Protein 6Y38 (pdb70)

Solvent-accessible surface area: 10601 Å² total; per-residue (Å²): 165,60,76,134,3,127,0,183,60,68,30,102,73,1,0,0,16,0,30,0,0,14,80,20,42,12,38,17,0,4,0,4,38,8,70,162,51,5,0,1,40,86,29,61,113,9,96,22,15,11,1,0,18,44,0,70,66,78,57,0,117,64,73,95,3,108,62,0,4,122,10,0,45,99,10,22,151,26,187,147,123,98,60,0,36,0,30,0,10,101,71,155,82,67,60,114,1,107,1,124,46,70,30,102,78,0,0,0,7,0,27,0,0,13,68,24,57,12,32,6,0,6,0,1,32,7,68,170,51,3,0,1,42,85,30,60,113,10,91,17,11,12,0,0,16,57,2,50,63,81,57,0,124,66,49,93,11,172,59,0,10,116,7,0,44,98,8,32,166,33,203,150,79,92,50,0,21,0,42,1,5,82,64,152,133,29,74,16,58,91,15,90,120,27,117,38,159,136,34,72,12,67,91,16,107,81,38,105,40

Secondary structure (DSSP, 8-state):
-EEEEEEE--SSS--EEEE--TTSSS-S-EEEEE-TTSHHHHHSS--TT-EEEEETTEE-TT--HHHHHHHHHHHHT-SS-SEEEEEEE--/--EEEEEEE--SS---EEEE--TTSSS-S-EEEEE-TTSHHHHHSS--TT-EEEEETTEE-TT--HHHHHHHHHHHHH-SS-SEEEEEEE--/---B-PPPPEEE-/---B-PPPPEEE-

Sequence (209 aa):
TSTLVRVRKSAATLGIAIEGGANTRQPLPRIVTIQRGGSAHNCGQLKVGHVILEVNGQTLRGKEHKEAARIIAEAFKTKERDYIDFLVTEFPTSTLVRVRKSAATLGIAIEGGANTRQPLPRIVTIQRGGSAHNCGQLKVGHVILEVNGQTLRGKEHKEAARIIAEAFKTKERDYIDFLVTEFERLTLPPSEITLLERLTLPPSEITLL

InterPro domains:
  IPR001478 PDZ domain [PF00595] (143-216)
  IPR001478 PDZ domain [PF00595] (288-357)
  IPR001478 PDZ domain [PF00595] (831-898)
  IPR001478 PDZ domain [PS50106] (141-216)
  IPR001478 PDZ domain [PS50106] (280-350)
  IPR001478 PDZ domain [PS50106] (827-898)
  IPR001478 PDZ domain [SM00228] (151-223)
  IPR001478 PDZ domain [SM00228] (289-361)
  IPR001478 PDZ domain [SM00228] (835-915)
  IPR033028 Whirlin, harmonin_N-like domain 2 [cd07357] (420-500)
  IPR036034 PDZ superfamily [G3DSA:2.30.42.10] (134-228)
  IPR036034 PDZ superfamily [G3DSA:2.30.42.10] (260-385)
  IPR036034 PDZ superfamily [G3DSA:2.30.42.10] (822-916)
  IPR036034 PDZ superfamily [SSF50156] (136-240)
  IPR036034 PDZ superfamily [SSF50156] (269-377)
  IPR036034 PDZ superfamily [SSF50156] (819-900)
  IPR047056 Whirlin, harmonin_N-like domain 1 [cd07356] (38-113)
  IPR051844 Sensory Perception USH2 Complex Protein [PTHR23116] (31-916)

GO terms:
  GO:0005515 protein binding (F, IPI)
  GO:1990227 paranodal junction maintenance (P, IMP)
  GO:0021694 cerebellar Purkinje cell layer formation (P, IMP)
  GO:0001895 retina homeostasis (P, IDA)
  GO:1990075 periciliary membrane compartment (C, IDA)
  GO:0002141 stereocilia ankle link (C, IDA)
  GO:1990696 USH2 complex (C, IDA)
  GO:0050910 detection of mechanical stimulus involved in sensory perception of sound (P, IDA)
  GO:0001917 photoreceptor inner segment (C, EXP)
  GO:0032391 photoreceptor connecting cilium (C, IDA)
  GO:0032421 stereocilium bundle (C, IDA)
  GO:0032426 stereocilium tip (C, IDA)
  GO:0036064 ciliary basal body (C, IDA)
  GO:0001917 photoreceptor inner segment (C, IDA)
  GO:0005884 actin filament (C, IDA)
  GO:0005929 cilium (C, IDA)
  GO:0010628 positive regulation of gene expression (P, IDA)
  GO:0002142 stereocilia ankle link complex (C, IDA)
  GO:0045184 establishment of protein localization (P, IMP)
  GO:0060088 auditory receptor cell stereocilium organization (P, IMP)

Organism: Mus musculus (NCBI:txid10090)

Foldseek 3Di:
DKDKFKFFQPDPAQAFDWDEDCPDPRHFTFTQGGHPPGRPNVRVPDDGQKGFQAKQNHGRHRGGPVVSVVVNVVQCPDPPHGIIMTTIDHD/DDKDKFKQFQPDPAQAWDWDEDCPDPRHFTFTQGGDPPGRPNVSVPDDGQKGFQDKQNHGRHRGGPVVVVVVVVCSSPDPPHRIIITTIDHD/DDPDDDDDDDDDD/DDPDDDDDDDDDD

Nearest PDB structures (foldseek):
  6y9o-assembly1_A  TM=9.864E-01  e=5.719E-16  Mus musculus
  6kz1-assembly1_A  TM=9.945E-01  e=8.021E-15  Homo sapiens
  6y9p-assembly4_G  TM=9.956E-01  e=3.004E-14  Mus musculus
  1ufx-assembly1_A  TM=9.571E-01  e=9.761E-13  Homo sapiens
  5mv9-assembly1_B  TM=9.421E-01  e=8.062E-07  Homo sapiens

Structure (mmCIF, N/CA/C/O backbone):
data_6Y38
#
_entry.id   6Y38
#
_cell.length_a   54.140
_cell.length_b   112.920
_cell.length_c   34.630
_cell.angle_alpha   90.000
_cell.angle_beta   90.000
_cell.angle_gamma   90.000
#
_symmetry.space_group_name_H-M   'P 21 21 2'
#
loop_
_entity.id
_entity.type
_entity.pdbx_description
1 polymer Whirlin
2 polymer 'Chains: C,D'
3 water water
#
loop_
_atom_site.group_PDB
_atom_site.id
_atom_site.type_symbol
_atom_site.label_atom_id
_atom_site.label_alt_id
_atom_site.label_comp_id
_atom_site.label_asym_id
_atom_site.label_entity_id
_atom_site.label_seq_id
_atom_site.pdbx_PDB_ins_code
_atom_site.Cartn_x
_atom_site.Cartn_y
_atom_site.Cartn_z
_atom_site.occupancy
_atom_site.B_iso_or_equiv
_atom_site.auth_seq_id
_atom_site.auth_comp_id
_atom_site.auth_asym_id
_atom_site.auth_atom_id
_atom_site.pdbx_PDB_model_num
ATOM 1 N N . THR A 1 11 ? -32.64200 18.94600 -10.39900 1.000 40.41537 812 THR A N 1
ATOM 2 C CA . THR A 1 11 ? -31.19500 18.67300 -10.43000 1.000 40.52591 812 THR A CA 1
ATOM 3 C C . THR A 1 11 ? -30.42900 19.60800 -11.38400 1.000 38.71254 812 THR A C 1
ATOM 4 O O . THR A 1 11 ? -29.23500 19.85100 -11.18900 1.000 39.59159 812 THR A O 1
ATOM 8 N N . SER A 1 12 ? -31.11100 20.10600 -12.41800 1.000 35.96747 813 SER A N 1
ATOM 9 C CA . SER A 1 12 ? -30.57200 21.04100 -13.39900 1.000 33.40401 813 SER A CA 1
ATOM 10 C C . SER A 1 12 ? -31.33800 22.35500 -13.27200 1.000 29.91148 813 SER A C 1
ATOM 11 O O . SER A 1 12 ? -32.55700 22.34500 -13.12300 1.000 29.71935 813 SER A O 1
ATOM 14 N N . THR A 1 13 ? -30.62600 23.46800 -13.29600 1.000 26.81637 814 THR A N 1
ATOM 15 C CA . THR A 1 13 ? -31.22100 24.78000 -13.09800 1.000 25.71887 814 THR A CA 1
ATOM 16 C C . THR A 1 13 ? -30.83400 25.71300 -14.22600 1.000 22.75536 814 THR A C 1
ATOM 17 O O . THR A 1 13 ? -29.68300 25.69900 -14.65700 1.000 22.18424 814 THR A O 1
ATOM 21 N N . LEU A 1 14 ? -31.79400 26.50800 -14.71100 1.000 20.91040 815 LEU A N 1
ATOM 22 C CA . LEU A 1 14 ? -31.46600 27.52900 -15.69800 1.000 20.68669 815 LEU A CA 1
ATOM 23 C C . LEU A 1 14 ? -30.94700 28.72900 -14.90200 1.000 21.44994 815 LEU A C 1
ATOM 24 O O . LEU A 1 14 ? -31.59200 29.16700 -13.94400 1.000 22.74220 815 LEU A O 1
ATOM 29 N N . VAL A 1 15 ? -29.80300 29.27400 -15.30200 1.000 20.39981 816 VAL A N 1
ATOM 30 C CA . VAL A 1 15 ? -29.25500 30.46900 -14.67200 1.000 21.13938 816 VAL A CA 1
ATOM 31 C C . VAL A 1 15 ? -28.97900 31.53700 -15.74300 1.000 20.43929 816 VAL A C 1
ATOM 32 O O . VAL A 1 15 ? -28.22100 31.27300 -16.68900 1.000 20.70775 816 VAL A O 1
ATOM 36 N N . ARG A 1 16 ? -29.58900 32.71500 -15.60600 1.000 19.32863 817 ARG A N 1
ATOM 37 C CA . ARG A 1 16 ? -29.33400 33.79800 -16.54700 1.000 19.38127 817 ARG A CA 1
ATOM 38 C C . ARG A 1 16 ? -28.24000 34.70800 -15.97400 1.000 20.82618 817 ARG A C 1
ATOM 39 O O . ARG A 1 16 ? -28.39200 35.26900 -14.88200 1.000 22.07107 817 ARG A O 1
ATOM 47 N N . VAL A 1 17 ? -27.14700 34.83800 -16.70800 1.000 20.14452 818 VAL A N 1
ATOM 48 C CA . VAL A 1 17 ? -26.04200 35.68800 -16.32200 1.000 20.61563 818 VAL A CA 1
ATOM 49 C C . VAL A 1 17 ? -26.09200 37.00100 -17.10700 1.000 20.39455 818 VAL A C 1
ATOM 50 O O . VAL A 1 17 ? -25.88900 37.00100 -18.32000 1.000 20.27875 818 VAL A O 1
ATOM 54 N N . ARG A 1 18 ? -26.39800 38.10100 -16.42500 1.000 21.13411 819 ARG A N 1
ATOM 55 C CA . ARG A 1 18 ? -26.42900 39.41600 -17.07200 1.000 21.75524 819 ARG A CA 1
ATOM 56 C C . ARG A 1 18 ? -25.00500 39.83200 -17.44100 1.000 21.29203 819 ARG A C 1
ATOM 57 O O . ARG A 1 18 ? -24.07400 39.54700 -16.68900 1.000 21.30782 819 ARG A O 1
ATOM 65 N N . LYS A 1 19 ? -24.80900 40.46100 -18.59900 1.000 21.18149 820 LYS A N 1
ATOM 66 C CA . LYS A 1 19 ? -23.48800 40.90200 -19.04800 1.000 23.11593 820 LYS A CA 1
ATOM 67 C C . LYS A 1 19 ? -23.21700 42.22600 -18.35500 1.000 26.09260 820 LYS A C 1
ATOM 68 O O . LYS A 1 19 ? -23.32500 43.29600 -18.95700 1.000 27.11115 820 LYS A O 1
ATOM 74 N N . SER A 1 20 ? -22.98500 42.16600 -17.04900 1.000 26.70847 821 SER A N 1
ATOM 75 C CA . SER A 1 20 ? -22.76900 43.36600 -16.24200 1.000 27.73490 821 SER A CA 1
ATOM 76 C C . SER A 1 20 ? -21.31200 43.87300 -16.25200 1.000 28.77187 821 SER A C 1
ATOM 77 O O . SER A 1 20 ? -21.03900 44.97600 -15.78000 1.000 29.78778 821 SER A O 1
ATOM 80 N N . ALA A 1 21 ? -20.39100 43.07300 -16.76800 1.000 28.15074 822 ALA A N 1
ATOM 81 C CA . ALA A 1 21 ? -18.98900 43.43300 -16.87500 1.000 28.37182 822 ALA A CA 1
ATOM 82 C C . ALA A 1 21 ? -18.46200 43.03600 -18.27100 1.000 28.42709 822 ALA A C 1
ATOM 83 O O . ALA A 1 21 ? -19.11900 42.27500 -19.00300 1.000 28.68239 822 ALA A O 1
ATOM 85 N N . ALA A 1 22 ? -17.28300 43.55500 -18.65200 1.000 27.43487 823 ALA A N 1
ATOM 86 C CA . ALA A 1 22 ? -16.70600 43.27000 -19.96500 1.000 27.40855 823 ALA A CA 1
ATOM 87 C C . ALA A 1 22 ? -16.34600 41.79200 -20.18400 1.000 27.29275 823 ALA A C 1
ATOM 88 O O . ALA A 1 22 ? -16.22800 41.34900 -21.33100 1.000 28.28760 823 ALA A O 1
ATOM 90 N N . THR A 1 23 ? -16.13300 41.05200 -19.09700 1.000 25.17144 824 THR A N 1
ATOM 91 C CA . THR A 1 23 ? -15.78400 39.64300 -19.20200 1.000 24.27659 824 THR A CA 1
ATOM 92 C C . THR A 1 23 ? -16.79600 38.77800 -18.45700 1.000 22.00790 824 THR A C 1
ATOM 93 O O . THR A 1 23 ? -17.51100 39.25000 -17.56400 1.000 21.49995 824 THR A O 1
ATOM 97 N N . LEU A 1 24 ? -16.85100 37.49900 -18.83700 1.000 20.54983 825 LEU A N 1
ATOM 98 C CA . LEU A 1 24 ? -17.67500 36.53400 -18.15600 1.000 20.03661 825 LEU A CA 1
ATOM 99 C C . LEU A 1 24 ? -17.03400 36.22900 -16.78800 1.000 20.30770 825 LEU A C 1
ATOM 100 O O . LEU A 1 24 ? -17.73800 36.22800 -15.78300 1.000 20.96304 825 LEU A O 1
ATOM 105 N N . GLY A 1 25 ? -15.71200 36.11000 -16.74000 1.000 19.66552 826 GLY A N 1
ATOM 106 C CA . GLY A 1 25 ? -15.00800 35.95700 -15.47600 1.000 20.39192 826 GLY A CA 1
ATOM 107 C C . GLY A 1 25 ? -15.14700 34.59800 -14.81900 1.000 20.86566 826 GLY A C 1
ATOM 108 O O . GLY A 1 25 ? -15.41500 34.52600 -13.62300 1.000 21.49205 826 GLY A O 1
ATOM 109 N N . ILE A 1 26 ? -14.96700 33.50600 -15.58400 1.000 20.37086 827 ILE A N 1
ATOM 110 C CA . ILE A 1 26 ? -14.98900 32.16400 -14.98200 1.000 20.21032 827 ILE A CA 1
ATOM 111 C C . ILE A 1 26 ? -13.82200 31.35000 -15.52000 1.000 19.96818 827 ILE A C 1
ATOM 112 O O . ILE A 1 26 ? -13.42100 31.54400 -16.66600 1.000 20.11031 827 ILE A O 1
ATOM 117 N N . ALA A 1 27 ? -13.31200 30.41800 -14.73000 1.000 19.44970 828 ALA A N 1
ATOM 118 C CA . ALA A 1 27 ? -12.34900 29.43400 -15.23300 1.000 18.71803 828 ALA A CA 1
ATOM 119 C C . ALA A 1 27 ? -13.15200 28.13400 -15.29000 1.000 18.17586 828 ALA A C 1
ATOM 120 O O . ALA A 1 27 ? -13.85100 27.78500 -14.33100 1.000 18.30483 828 ALA A O 1
ATOM 122 N N 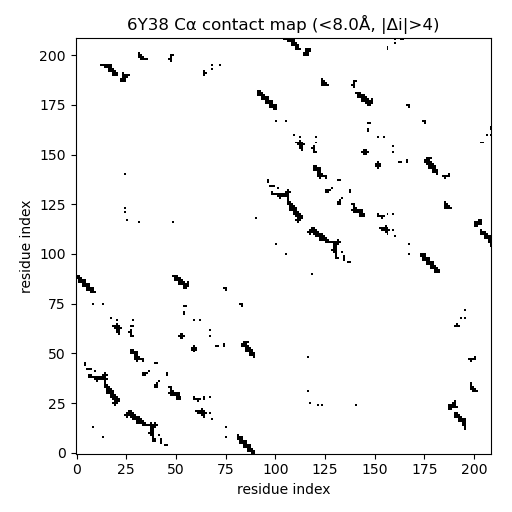. ILE A 1 28 ? -13.08200 27.44400 -16.42400 1.000 17.15469 829 ILE A N 1
ATOM 123 C CA . ILE A 1 28 ? -13.77900 26.17800 -16.59100 1.000 17.45999 829 ILE A CA 1
ATOM 124 C C . ILE A 1 28 ? -12.78600 25.06300 -16.81800 1.000 16.97835 829 ILE A C 1
ATOM 125 O O . ILE A 1 28 ? -11.74100 25.26800 -17.45800 1.000 17.23891 829 ILE A O 1
ATOM 130 N N . GLU A 1 29 ? -13.10200 23.87400 -16.27400 1.000 16.23616 830 GLU A N 1
ATOM 131 C CA . GLU A 1 29 ? -12.28100 22.68000 -16.42100 1.000 16.74148 830 GLU A CA 1
ATOM 132 C C . GLU A 1 29 ? -13.18300 21.55400 -16.89400 1.000 16.87834 830 GLU A C 1
ATOM 133 O O . GLU A 1 29 ? -14.20700 21.28900 -16.23600 1.000 17.15469 830 GLU A O 1
ATOM 139 N N . GLY A 1 30 ? -12.79900 20.85200 -17.95600 1.000 16.53883 831 GLY A N 1
ATOM 140 C CA . GLY A 1 30 ? -13.57700 19.69200 -18.36000 1.000 16.93887 831 GLY A CA 1
ATOM 141 C C . GLY A 1 30 ? -14.06000 19.68800 -19.78000 1.000 17.33892 831 GLY A C 1
ATOM 142 O O . GLY A 1 30 ? -14.09000 20.70600 -20.46200 1.000 18.49959 831 GLY A O 1
ATOM 143 N N . GLY A 1 31 ? -14.39900 18.50100 -20.22000 1.000 16.82570 832 GLY A N 1
ATOM 144 C CA . GLY A 1 31 ? -14.85300 18.24300 -21.57900 1.000 16.46513 832 GLY A CA 1
ATOM 145 C C . GLY A 1 31 ? -14.73600 16.75400 -21.85100 1.000 16.75201 832 GLY A C 1
ATOM 146 O O . GLY A 1 31 ? -14.11100 15.99300 -21.08300 1.000 16.69147 832 GLY A O 1
ATOM 147 N N . ALA A 1 32 ? -15.32100 16.33500 -22.95800 1.000 16.92045 833 ALA A N 1
ATOM 148 C CA . ALA A 1 32 ? -15.36500 14.93000 -23.31800 1.000 17.54684 833 ALA A CA 1
ATOM 149 C C . ALA A 1 32 ? -13.98100 14.25900 -23.34400 1.000 17.70739 833 ALA A C 1
ATOM 150 O O . ALA A 1 32 ? -12.98300 14.88300 -23.72400 1.000 17.38630 833 ALA A O 1
ATOM 152 N N . ASN A 1 33 ? -13.93900 12.98000 -22.90500 1.000 17.93899 834 ASN A N 1
ATOM 153 C CA . ASN A 1 33 ? -12.74600 12.13700 -22.92800 1.000 18.21534 834 ASN A CA 1
ATOM 154 C C . ASN A 1 33 ? -11.65400 12.56000 -21.93700 1.000 17.88109 834 ASN A C 1
ATOM 155 O O . ASN A 1 33 ? -10.48500 12.20900 -22.12200 1.000 17.89951 834 ASN A O 1
ATOM 160 N N . THR A 1 34 ? -12.02500 13.36000 -20.92600 1.000 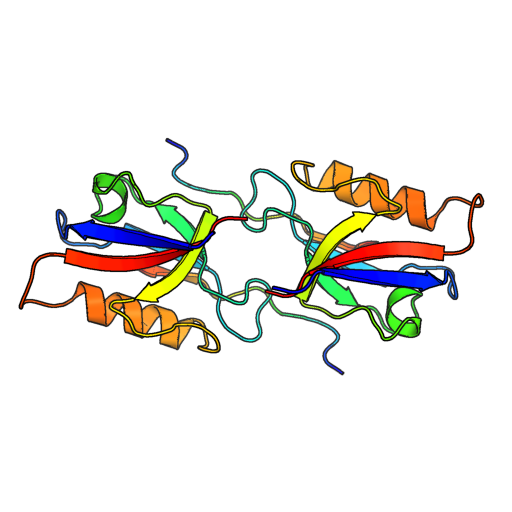18.02585 835 THR A N 1
ATOM 161 C CA . THR A 1 34 ? -11.10300 13.72900 -19.86200 1.000 18.59170 835 THR A CA 1
ATOM 162 C C . THR A 1 34 ? -11.75100 13.36200 -18.50700 1.000 18.76541 835 THR A C 1
ATOM 163 O O . THR A 1 34 ? -12.92800 12.97800 -18.45100 1.000 18.78120 835 THR A O 1
ATOM 167 N N . ARG A 1 35 ? -11.00500 13.51200 -17.40400 1.000 18.00479 836 ARG A N 1
ATOM 168 C CA . ARG A 1 35 ? -11.51600 13.14200 -16.08300 1.000 18.04427 836 ARG A CA 1
ATOM 169 C C . ARG A 1 35 ? -12.82800 13.82600 -15.72600 1.000 19.92081 836 ARG A C 1
ATOM 170 O O . ARG A 1 35 ? -13.75000 13.16400 -15.25800 1.000 22.43690 836 ARG A O 1
ATOM 178 N N . GLN A 1 36 ? -12.94100 15.11700 -16.02100 1.000 18.57591 837 GLN A N 1
ATOM 179 C CA . GLN A 1 36 ? -14.16600 15.87700 -15.78000 1.000 18.84436 837 GLN A CA 1
ATOM 180 C C . GLN A 1 36 ? -14.84200 15.97900 -17.15000 1.000 19.88923 837 GLN A C 1
ATOM 181 O O . GLN A 1 36 ? -14.32200 16.66100 -18.03900 1.000 19.22862 837 GLN A O 1
ATOM 187 N N . PRO A 1 37 ? -15.91900 15.20000 -17.38800 1.000 20.60247 838 PRO A N 1
ATOM 188 C CA . PRO A 1 37 ? -16.44500 15.07100 -18.75600 1.000 20.73406 838 PRO A CA 1
ATOM 189 C C . PRO A 1 37 ? -17.22700 16.25300 -19.32500 1.000 20.84460 838 PRO A C 1
ATOM 190 O O . PRO A 1 37 ? -17.42800 16.32600 -20.55700 1.000 20.83408 838 PRO A O 1
ATOM 194 N N . LEU A 1 38 ? -17.70600 17.14000 -18.45600 1.000 19.63130 839 LEU A N 1
ATOM 195 C CA . LEU A 1 38 ? -18.45500 18.33900 -18.85400 1.000 20.02345 839 LEU A CA 1
ATOM 196 C C . LEU A 1 38 ? -17.78000 19.56200 -18.19500 1.000 19.12861 839 LEU A C 1
ATOM 197 O O . LEU A 1 38 ? -17.20300 19.42300 -17.12500 1.000 19.21020 839 LEU A O 1
ATOM 202 N N . PRO A 1 39 ? -17.83200 20.76100 -18.80200 1.000 18.09954 840 PRO A N 1
ATOM 203 C CA . PRO A 1 39 ? -17.16100 21.92000 -18.19500 1.000 17.85214 840 PRO A CA 1
ATOM 204 C C . PRO A 1 39 ? -17.70800 22.24800 -16.82700 1.000 17.24680 840 PRO A C 1
ATOM 205 O O . PRO A 1 39 ? -18.91200 22.36700 -16.64900 1.000 19.21546 840 PRO A O 1
ATOM 209 N N . ARG A 1 40 ? -16.82000 22.33800 -15.86300 1.000 15.95981 841 ARG A N 1
ATOM 210 C CA . ARG A 1 40 ? -17.17000 22.67000 -14.49000 1.000 15.63082 841 ARG A CA 1
ATOM 211 C C . ARG A 1 40 ? -16.52000 24.01400 -14.12700 1.000 16.11246 841 ARG A C 1
ATOM 212 O O . ARG A 1 40 ? -15.34600 24.23800 -14.44300 1.000 16.05456 841 ARG A O 1
ATOM 220 N N . ILE A 1 41 ? -17.28000 24.91200 -13.49800 1.000 15.87822 842 ILE A N 1
ATOM 221 C CA . ILE A 1 41 ? -16.75500 26.19500 -13.06300 1.000 17.82582 842 ILE A CA 1
ATOM 222 C C . ILE A 1 41 ? -15.85900 25.95500 -11.85400 1.000 18.26272 842 ILE A C 1
ATOM 223 O O . ILE A 1 41 ? -16.31800 25.42200 -10.84600 1.000 19.64709 842 ILE A O 1
ATOM 228 N N . VAL A 1 42 ? -14.57400 26.26500 -11.98000 1.000 17.92583 843 VAL A N 1
ATOM 229 C CA . VAL A 1 42 ? -13.64000 26.05600 -10.86600 1.000 19.73395 843 VAL A CA 1
ATOM 230 C C . VAL A 1 42 ? -13.17400 27.37100 -10.23000 1.000 20.36560 843 VAL A C 1
ATOM 231 O O . VAL A 1 42 ? -12.67900 27.35800 -9.11000 1.000 19.59182 843 VAL A O 1
ATOM 235 N N . THR A 1 43 ? -13.32100 28.50500 -10.94000 1.000 20.86829 844 THR A N 1
ATOM 236 C CA . THR A 1 43 ? -12.98700 29.80800 -10.39700 1.000 22.03422 844 THR A CA 1
ATOM 237 C C . THR A 1 43 ? -13.99300 30.81300 -10.92200 1.000 21.81314 844 THR A C 1
ATOM 238 O O . THR A 1 43 ? -14.42500 30.72700 -12.07100 1.000 21.12359 844 THR A O 1
ATOM 242 N N . ILE A 1 44 ? -14.37400 31.75000 -10.07300 1.000 21.86841 845 ILE A N 1
ATOM 243 C CA . ILE A 1 44 ? -15.25500 32.85100 -10.43500 1.000 23.06592 845 ILE A CA 1
ATOM 244 C C . ILE A 1 44 ? -14.43200 34.08800 -10.06700 1.000 24.04499 845 ILE A C 1
ATOM 245 O O . ILE A 1 44 ? -14.04000 34.24000 -8.90600 1.000 24.08973 845 ILE A O 1
ATOM 250 N N . GLN A 1 45 ? -14.08900 34.92000 -11.06400 1.000 24.51873 846 GLN A N 1
ATOM 251 C CA . GLN A 1 45 ? -13.24800 36.07100 -10.81900 1.000 25.68466 846 GLN A CA 1
ATOM 252 C C . GLN A 1 45 ? -14.05600 37.20800 -10.25900 1.000 26.02944 846 GLN A C 1
ATOM 253 O O . GLN A 1 45 ? -15.13000 37.52400 -10.76400 1.000 24.72665 846 GLN A O 1
ATOM 259 N N . ARG A 1 46 ? -13.54000 37.85100 -9.20400 1.000 27.81386 847 ARG A N 1
ATOM 260 C CA . ARG A 1 46 ? -14.19200 38.99900 -8.60900 1.000 29.96675 847 ARG A CA 1
ATOM 261 C C . ARG A 1 46 ? -14.29400 40.11800 -9.65200 1.000 31.39587 847 ARG A C 1
ATOM 262 O O . ARG A 1 46 ? -13.34200 40.35200 -10.40900 1.000 31.74591 847 ARG A O 1
ATOM 270 N N . GLY A 1 47 ? -15.47300 40.68800 -9.77700 1.000 32.03805 848 GLY A N 1
ATOM 271 C CA . GLY A 1 47 ? -15.67200 41.79000 -10.70700 1.000 32.87236 848 GLY A CA 1
ATOM 272 C C . GLY A 1 47 ? -16.25100 41.41600 -12.05200 1.000 32.48284 848 GLY A C 1
ATOM 273 O O . GLY A 1 47 ? -16.77100 42.28700 -12.73500 1.000 34.08303 848 GLY A O 1
ATOM 274 N N . GLY A 1 48 ? -16.12900 40.14700 -12.45800 1.000 29.83516 849 GLY A N 1
ATOM 275 C CA . GLY A 1 48 ? -16.66300 39.71200 -13.74600 1.000 28.15338 849 GLY A CA 1
ATOM 276 C C . GLY A 1 48 ? -18.16900 39.52100 -13.71800 1.000 25.87679 849 GLY A C 1
ATOM 277 O O . GLY A 1 48 ? -18.80800 39.66500 -12.66400 1.000 25.10564 849 GLY A O 1
ATOM 278 N N . SER A 1 49 ? -18.75500 39.17000 -14.87200 1.000 24.35555 850 SER A N 1
ATOM 279 C CA . SER A 1 49 ? -20.20900 39.02200 -14.96400 1.000 23.50545 850 SER A CA 1
ATOM 280 C C . SER A 1 49 ? -20.75200 37.88000 -14.10900 1.000 23.94761 850 SER A C 1
ATOM 281 O O . SER A 1 49 ? -21.79500 38.03700 -13.46400 1.000 24.26080 850 SER A O 1
ATOM 284 N N . ALA A 1 50 ? -20.03400 36.74800 -14.06900 1.000 23.36596 851 ALA A N 1
ATOM 285 C CA . ALA A 1 50 ? -20.49700 35.59300 -13.31100 1.000 23.92129 851 ALA A CA 1
ATOM 286 C C . ALA A 1 50 ? -20.61300 35.90900 -11.82600 1.000 25.58201 851 ALA A C 1
ATOM 287 O O . ALA A 1 50 ? -21.60200 35.52200 -11.19300 1.000 25.40305 851 ALA A O 1
ATOM 289 N N . HIS A 1 51 ? -19.62800 36.65000 -11.28400 1.000 26.59003 852 HIS A N 1
ATOM 290 C CA . HIS A 1 51 ? -19.60900 37.01000 -9.86800 1.000 28.15864 852 HIS A CA 1
ATOM 291 C C . HIS A 1 51 ? -20.81500 37.86000 -9.50900 1.000 29.71409 852 HIS A C 1
ATOM 292 O O . HIS A 1 51 ? -21.40000 37.68500 -8.44600 1.000 30.73000 852 HIS A O 1
ATOM 299 N N . ASN A 1 52 ? -21.18400 38.79000 -10.40200 1.000 29.85095 853 ASN A N 1
ATOM 300 C CA . ASN A 1 52 ? -22.32600 39.68100 -10.16600 1.000 31.54326 853 ASN A CA 1
ATOM 301 C C . ASN A 1 52 ? -23.65500 38.93000 -10.18700 1.000 33.64088 853 ASN A C 1
ATOM 302 O O . ASN A 1 52 ? -24.61000 39.36000 -9.56100 1.000 33.69878 853 ASN A O 1
ATOM 307 N N . CYS A 1 53 ? -23.71900 37.81700 -10.92900 1.000 35.34898 854 CYS A N 1
ATOM 308 C CA . CYS A 1 53 ? -24.90900 36.99600 -11.06400 1.000 37.27026 854 CYS A CA 1
ATOM 309 C C . CYS A 1 53 ? -25.41700 36.49900 -9.71100 1.000 39.37314 854 CYS A C 1
ATOM 310 O O . CYS A 1 53 ? -26.59300 36.68700 -9.39400 1.000 40.44959 854 CYS A O 1
ATOM 313 N N . GLY A 1 54 ? -24.54300 35.88500 -8.91900 1.000 39.63633 855 GLY A N 1
ATOM 314 C CA . GLY A 1 54 ? -24.94300 35.39400 -7.60400 1.000 39.88110 855 GLY A CA 1
ATOM 315 C C . GLY A 1 54 ? -25.58700 34.01700 -7.62300 1.000 39.60475 855 GLY A C 1
ATOM 316 O O . GLY A 1 54 ? -25.55600 33.31100 -6.61900 1.000 40.74173 855 GLY A O 1
ATOM 317 N N . GLN A 1 55 ? -26.16500 33.60600 -8.76300 1.000 38.18616 856 GLN A N 1
ATOM 318 C CA . GLN A 1 55 ? -26.76500 32.27500 -8.88400 1.000 37.09392 856 GLN A CA 1
ATOM 319 C C . GLN A 1 55 ? -25.80700 31.22700 -9.45700 1.000 34.65942 856 GLN A C 1
ATOM 320 O O . GLN A 1 55 ? -26.11200 30.04200 -9.37900 1.000 34.76996 856 GLN A O 1
ATOM 326 N N . LEU A 1 56 ? -24.67100 31.64900 -10.03800 1.000 32.70918 857 LEU A N 1
ATOM 327 C CA . LEU A 1 56 ? -23.64800 30.72200 -10.50800 1.000 31.90383 857 LEU A CA 1
ATOM 328 C C . LEU A 1 56 ? -22.71500 30.46400 -9.33300 1.000 30.21941 857 LEU A C 1
ATOM 329 O O . LEU A 1 56 ? -22.42400 31.36500 -8.54400 1.000 30.64052 857 LEU A O 1
ATOM 334 N N . LYS A 1 57 ? -22.24700 29.23400 -9.21700 1.000 28.19285 858 LYS A N 1
ATOM 335 C CA . LYS A 1 57 ? -21.38500 28.86000 -8.11200 1.000 27.46382 858 LYS A CA 1
ATOM 336 C C . LYS A 1 57 ? -20.23300 28.04600 -8.59800 1.000 25.59517 858 LYS A C 1
ATOM 337 O O . LYS A 1 57 ? -20.39800 27.25500 -9.53500 1.000 24.74507 858 LYS A O 1
ATOM 343 N N . VAL A 1 58 ? -19.09100 28.08100 -7.86600 1.000 24.22659 859 VAL A N 1
ATOM 344 C CA . VAL A 1 58 ? -17.99500 27.15200 -8.17400 1.000 23.56335 859 VAL A CA 1
ATOM 345 C C . VAL A 1 58 ? -18.51600 25.73300 -7.91500 1.000 22.46585 859 VAL A C 1
ATOM 346 O O . VAL A 1 58 ? -19.32100 25.52400 -6.99200 1.000 21.46047 859 VAL A O 1
ATOM 350 N N . GLY A 1 59 ? -18.17900 24.82900 -8.80800 1.000 21.42625 860 GLY A N 1
ATOM 351 C CA . GLY A 1 59 ? -18.68100 23.47100 -8.73300 1.000 21.40783 860 GLY A CA 1
ATOM 352 C C . GLY A 1 59 ? -19.80700 23.21300 -9.72100 1.000 20.38665 860 GLY A C 1
ATOM 353 O O . GLY A 1 59 ? -20.06300 22.05700 -10.06100 1.000 20.92619 860 GLY A O 1
ATOM 354 N N . HIS A 1 60 ? -20.48400 24.27500 -10.21100 1.000 19.76816 861 HIS A N 1
ATOM 355 C CA . HIS A 1 60 ? -21.55800 24.08900 -11.20100 1.000 18.97596 861 HIS A CA 1
ATOM 356 C C . HIS A 1 60 ? -20.99200 23.50800 -12.48600 1.000 18.51275 861 HIS A C 1
ATOM 357 O O . HIS A 1 60 ? -19.92600 23.92800 -12.95100 1.000 18.80752 861 HIS A O 1
ATOM 364 N N . VAL A 1 61 ? -21.69000 22.51400 -13.02400 1.000 17.32839 862 VAL A N 1
ATOM 365 C CA . VAL A 1 61 ? -21.32200 21.90400 -14.28300 1.000 17.54684 862 VAL A CA 1
ATOM 366 C C . VAL A 1 61 ? -22.24700 22.49000 -15.35400 1.000 17.79424 862 VAL A C 1
ATOM 367 O O . VAL A 1 61 ? -23.46700 22.47100 -15.18400 1.000 18.46011 862 VAL A O 1
ATOM 371 N N . ILE A 1 62 ? -21.67500 23.01000 -16.44900 1.000 17.20469 863 ILE A N 1
ATOM 372 C CA . ILE A 1 62 ? -22.47000 23.61400 -17.50700 1.000 17.45736 863 ILE A CA 1
ATOM 373 C C . ILE A 1 62 ? -22.90700 22.56900 -18.52400 1.000 18.00216 863 ILE A C 1
ATOM 374 O O . ILE A 1 62 ? -22.07200 22.00900 -19.24300 1.000 18.76014 863 ILE A O 1
ATOM 379 N N . LEU A 1 63 ? -24.20900 22.33700 -18.60800 1.000 17.99953 864 LEU A N 1
ATOM 380 C CA . LEU A 1 63 ? -24.78200 21.35200 -19.53600 1.000 18.76804 864 LEU A CA 1
ATOM 381 C C . LEU A 1 63 ? -25.15600 21.95800 -20.87800 1.000 18.95490 864 LEU A C 1
ATOM 382 O O . LEU A 1 63 ? -25.07200 21.27900 -21.90400 1.000 19.49707 864 LEU A O 1
ATOM 387 N N . GLU A 1 64 ? -25.63500 23.20800 -20.86400 1.000 18.31272 865 GLU A N 1
ATOM 388 C CA . GLU A 1 64 ? -26.07500 23.89600 -22.07800 1.000 18.22061 865 GLU A CA 1
ATOM 389 C C . GLU A 1 64 ? -25.79600 25.38800 -21.96900 1.000 18.14428 865 GLU A C 1
ATOM 390 O O . GLU A 1 64 ? -25.80600 25.94900 -20.86200 1.000 18.52327 865 GLU A O 1
ATOM 396 N N . VAL A 1 65 ? -25.60800 26.03000 -23.11300 1.000 18.11533 866 VAL A N 1
ATOM 397 C CA . VAL A 1 65 ? -25.39800 27.46000 -23.19600 1.000 19.22336 866 VAL A CA 1
ATOM 398 C C . VAL A 1 65 ? -26.34600 27.98900 -24.25100 1.000 19.15493 866 VAL A C 1
ATOM 399 O O . VAL A 1 65 ? -26.29600 27.53500 -25.39400 1.000 18.32062 866 VAL A O 1
ATOM 403 N N . ASN A 1 66 ? -27.31700 28.84100 -23.85500 1.000 19.21546 867 ASN A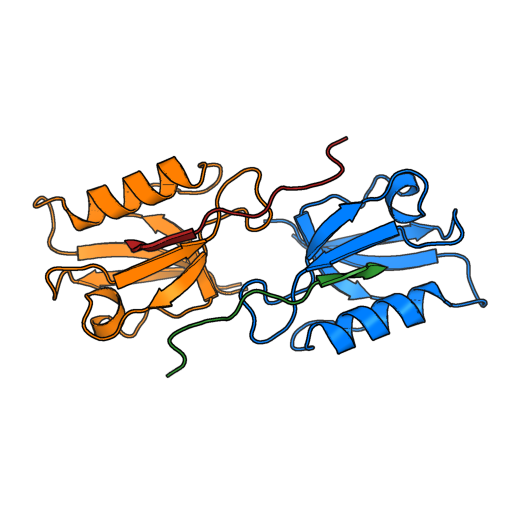 N 1
ATOM 404 C CA . ASN A 1 66 ? -28.34400 29.33500 -24.77200 1.000 20.36297 867 ASN A CA 1
ATOM 405 C C . ASN A 1 66 ? -29.04300 28.19500 -25.54100 1.000 21.73682 867 ASN A C 1
ATOM 406 O O . ASN A 1 66 ? -29.21600 28.28600 -26.76500 1.000 22.91064 867 ASN A O 1
ATOM 411 N N . GLY A 1 67 ? -29.34600 27.10100 -24.84300 1.000 21.66576 868 GLY A N 1
ATOM 412 C CA . GLY A 1 67 ? -29.99100 25.93100 -25.44600 1.000 23.07119 868 GLY A CA 1
ATOM 413 C C . GLY A 1 67 ? -29.09200 25.00200 -26.24800 1.000 23.71337 868 GLY A C 1
ATOM 414 O O . GLY A 1 67 ? -29.56200 23.98800 -26.77200 1.000 24.57663 868 GLY A O 1
ATOM 415 N N . GLN A 1 68 ? -27.80600 25.32800 -26.36500 1.000 23.01592 869 GLN A N 1
ATOM 416 C CA . GLN A 1 68 ? -26.84600 24.51600 -27.11900 1.000 23.51598 869 GLN A CA 1
ATOM 417 C C . GLN A 1 68 ? -26.18600 23.55100 -26.14900 1.000 22.87380 869 GLN A C 1
ATOM 418 O O . GLN A 1 68 ? -25.50700 24.01100 -25.23300 1.000 22.05264 869 GLN A O 1
ATOM 424 N N . THR A 1 69 ? -26.40600 22.23100 -26.31000 1.000 22.40269 870 THR A N 1
ATOM 425 C CA . THR A 1 69 ? -25.80000 21.26200 -25.40500 1.000 22.03159 870 THR A CA 1
ATOM 426 C C . THR A 1 69 ? -24.27400 21.25100 -25.51000 1.000 20.58142 870 THR A C 1
ATOM 427 O O . THR A 1 69 ? -23.71200 21.46400 -26.58900 1.000 21.60259 870 THR A O 1
ATOM 431 N N . LEU A 1 70 ? -23.61700 21.06900 -24.36900 1.000 19.48655 871 LEU A N 1
ATOM 432 C CA . LEU A 1 70 ? -22.16700 20.87600 -24.30700 1.000 18.74435 871 LEU A CA 1
ATOM 433 C C . LEU A 1 70 ? -21.80000 19.38600 -24.10400 1.000 19.29179 871 LEU A C 1
ATOM 434 O O . LEU A 1 70 ? -20.62400 19.04800 -24.06900 1.000 18.96017 871 LEU A O 1
ATOM 439 N N . ARG A 1 71 ? -22.79900 18.50900 -23.92400 1.000 19.82869 872 ARG A N 1
ATOM 440 C CA . ARG A 1 71 ? -22.59000 17.09300 -23.72600 1.000 21.87104 872 ARG A CA 1
ATOM 441 C C . ARG A 1 71 ? -21.88000 16.50000 -24.93000 1.000 21.87368 872 ARG A C 1
ATOM 442 O O . ARG A 1 71 ? -22.29000 16.73000 -26.07200 1.000 22.37110 872 ARG A O 1
ATOM 450 N N . GLY A 1 72 ? -20.77600 15.82500 -24.66400 1.000 21.59996 873 GLY A N 1
ATOM 451 C CA . GLY A 1 72 ? -20.00400 15.17300 -25.71300 1.000 21.79209 873 GLY A CA 1
ATOM 452 C C . GLY A 1 72 ? -19.00600 16.06600 -26.41200 1.000 21.68944 873 GLY A C 1
ATOM 453 O O . GLY A 1 72 ? -18.26400 15.58000 -27.26600 1.000 23.27384 873 GLY A O 1
ATOM 454 N N . LYS A 1 73 ? -18.97700 17.36900 -26.09400 1.000 19.96292 874 LYS A N 1
ATOM 455 C CA . LYS A 1 73 ? -18.04700 18.27500 -26.75600 1.000 19.88659 874 LYS A CA 1
ATOM 456 C C . LYS A 1 73 ? -16.69000 18.24600 -26.03500 1.000 19.61288 874 LYS A C 1
ATOM 457 O O . LYS A 1 73 ? -16.64200 18.16400 -24.80200 1.000 19.34442 874 LYS A O 1
ATOM 463 N N . GLU A 1 74 ? -15.59100 18.33800 -26.80600 1.000 19.45496 875 GLU A N 1
ATOM 464 C CA . GLU A 1 74 ? -14.27800 18.43400 -26.17300 1.000 19.32863 875 GLU A CA 1
ATOM 465 C C . GLU A 1 74 ? -14.13900 19.83000 -25.54300 1.000 17.26786 875 GLU A C 1
ATOM 466 O O . GLU A 1 74 ? -14.86600 20.75800 -25.90700 1.000 16.95203 875 GLU A O 1
ATOM 472 N N . HIS A 1 75 ? -13.25800 19.96100 -24.56000 1.000 16.31511 876 HIS A N 1
ATOM 473 C CA . HIS A 1 75 ? -13.07500 21.21700 -23.81500 1.000 16.13878 876 HIS A CA 1
ATOM 474 C C . HIS A 1 75 ? -12.95500 22.46100 -24.69600 1.000 16.24405 876 HIS A C 1
ATOM 475 O O . HIS A 1 75 ? -13.67500 23.44300 -24.45600 1.000 16.00981 876 HIS A O 1
ATOM 482 N N . LYS A 1 76 ? -12.02000 22.44400 -25.66800 1.000 16.19405 877 LYS A N 1
ATOM 483 C CA . LYS A 1 76 ? -11.80900 23.64200 -26.49100 1.000 17.58632 877 LYS A CA 1
ATOM 484 C C . LYS A 1 76 ? -13.07500 24.06500 -27.24900 1.000 17.44420 877 LYS A C 1
ATOM 485 O O . LYS A 1 76 ? -13.38400 25.26400 -27.30300 1.000 17.64948 877 LYS A O 1
ATOM 491 N N . GLU A 1 77 ? -13.84400 23.08300 -27.73900 1.000 16.52040 878 GLU A N 1
ATOM 492 C CA . GLU A 1 77 ? -15.10300 23.40700 -28.42400 1.000 17.21785 878 GLU A CA 1
ATOM 493 C C . GLU A 1 77 ? -16.13700 23.97600 -27.43500 1.000 17.07836 878 GLU A C 1
ATOM 494 O O . GLU A 1 77 ? -16.77300 24.99300 -27.72800 1.000 17.23365 878 GLU A O 1
ATOM 500 N N . ALA A 1 78 ? -16.27100 23.36600 -26.23900 1.000 16.33617 879 ALA A N 1
ATOM 501 C CA . ALA A 1 78 ? -17.19600 23.89600 -25.22100 1.000 16.56514 879 ALA A CA 1
ATOM 502 C C . ALA A 1 78 ? -16.82600 25.34200 -24.84000 1.000 16.48356 879 ALA A C 1
ATOM 503 O O . ALA A 1 78 ? -17.70400 26.20100 -24.74400 1.000 17.04678 879 ALA A O 1
ATOM 505 N N . ALA A 1 79 ? -15.52500 25.61600 -24.65000 1.000 15.93086 880 ALA A N 1
ATOM 506 C CA . ALA A 1 79 ? -15.08300 26.96700 -24.31600 1.000 16.02297 880 ALA A CA 1
ATOM 507 C C . ALA A 1 79 ? -15.39400 27.95200 -25.43800 1.000 16.25195 880 ALA A C 1
ATOM 508 O O . ALA A 1 79 ? -15.82000 29.07500 -25.17500 1.000 15.27815 880 ALA A O 1
ATOM 510 N N . ARG A 1 80 ? -15.19100 27.52200 -26.69600 1.000 16.32038 881 ARG A N 1
ATOM 511 C CA . ARG A 1 80 ? -15.46100 28.36300 -27.85800 1.000 17.12574 881 ARG A CA 1
ATOM 512 C C . ARG A 1 80 ? -16.95300 28.72700 -27.90400 1.000 16.98888 881 ARG A C 1
ATOM 513 O O . ARG A 1 80 ? -17.30300 29.89500 -28.13100 1.000 16.87308 881 ARG A O 1
ATOM 521 N N . ILE A 1 81 ? -17.82100 27.73800 -27.68200 1.000 16.49935 882 ILE A N 1
ATOM 522 C CA . ILE A 1 81 ? -19.27100 27.96100 -27.69500 1.000 16.97835 882 ILE A CA 1
ATOM 523 C C . ILE A 1 81 ? -19.69200 28.96900 -26.61000 1.000 17.17838 882 ILE A C 1
ATOM 524 O O . ILE A 1 81 ? -20.48700 29.88200 -26.88200 1.000 17.54684 882 ILE A O 1
ATOM 529 N N . ILE A 1 82 ? -19.14900 28.81500 -25.38800 1.000 15.74926 883 ILE A N 1
ATOM 530 C CA . ILE A 1 82 ? -19.48200 29.74100 -24.31000 1.000 16.19142 883 ILE A CA 1
ATOM 531 C C . ILE A 1 82 ? -18.99100 31.15400 -24.63500 1.000 15.60450 883 ILE A C 1
ATOM 532 O O . ILE A 1 82 ? -19.73500 32.12300 -24.48900 1.000 15.88348 883 ILE A O 1
ATOM 537 N N . ALA A 1 83 ? -17.73500 31.26400 -25.10900 1.000 15.71241 884 ALA A N 1
ATOM 538 C CA . ALA A 1 83 ? -17.14900 32.55400 -25.45600 1.000 17.01257 884 ALA A CA 1
ATOM 539 C C . ALA A 1 83 ? -17.96700 33.25600 -26.53300 1.000 18.57065 884 ALA A C 1
ATOM 540 O O . ALA A 1 83 ? -18.25800 34.44300 -26.39100 1.000 20.06293 884 ALA A O 1
ATOM 542 N N . GLU A 1 84 ? -18.39500 32.51000 -27.56400 1.000 18.66540 885 GLU A N 1
ATOM 543 C CA . GLU A 1 84 ? -19.19000 33.05500 -28.65800 1.000 20.31296 885 GLU A CA 1
ATOM 544 C C . GLU A 1 84 ? -20.54300 33.54700 -28.13500 1.000 20.32086 885 GLU A C 1
ATOM 545 O O . GLU A 1 84 ? -21.00500 34.63000 -28.51100 1.000 20.86303 885 GLU A O 1
ATOM 551 N N . ALA A 1 85 ? -21.16900 32.75900 -27.26600 1.000 19.33653 886 ALA A N 1
ATOM 552 C CA . ALA A 1 85 ? -22.45000 33.15000 -26.68000 1.000 19.66552 886 ALA A CA 1
ATOM 553 C C . ALA A 1 85 ? -22.30800 34.44500 -25.85300 1.000 19.26810 886 ALA A C 1
ATOM 554 O O . ALA A 1 85 ? -23.15600 35.33100 -25.95400 1.000 20.00766 886 ALA A O 1
ATOM 556 N N . PHE A 1 86 ? -21.22900 34.57400 -25.07900 1.000 18.07848 887 PHE A N 1
ATOM 557 C CA . PHE A 1 86 ? -21.00900 35.77300 -24.26300 1.000 18.77594 887 PHE A CA 1
ATOM 558 C C . PHE A 1 86 ? -20.73800 37.00500 -25.12500 1.000 19.61025 887 PHE A C 1
ATOM 559 O O . PHE A 1 86 ? -21.16500 38.09200 -24.76800 1.000 20.42350 887 PHE A O 1
ATOM 567 N N . LYS A 1 87 ? -20.04600 36.81800 -26.26600 1.000 19.22073 888 LYS A N 1
ATOM 568 C CA . LYS A 1 87 ? -19.67800 37.90500 -27.18500 1.000 20.63142 888 LYS A CA 1
ATOM 569 C C . LYS A 1 87 ? -20.90300 38.51200 -27.93100 1.000 20.05240 888 LYS A C 1
ATOM 570 O O . LYS A 1 87 ? -20.75700 39.55700 -28.54500 1.000 20.42350 888 LYS A O 1
ATOM 576 N N . THR A 1 88 ? -22.13700 37.94900 -27.78500 1.000 19.34706 889 THR A N 1
ATOM 577 C CA . THR A 1 88 ? -23.32300 38.52900 -28.43300 1.000 20.03398 889 THR A CA 1
ATOM 578 C C . THR A 1 88 ? -23.49600 40.04500 -28.19100 1.000 19.35758 889 THR A C 1
ATOM 579 O O . THR A 1 88 ? -23.28600 40.53600 -27.07700 1.000 20.18400 889 THR A O 1
ATOM 583 N N . LYS A 1 89 ? -23.83800 40.78200 -29.24900 1.000 18.02321 890 LYS A N 1
ATOM 584 C CA . LYS A 1 89 ? -24.15300 42.21100 -29.11700 1.000 17.63369 890 LYS A CA 1
ATOM 585 C C . LYS A 1 89 ? -25.67800 42.46600 -29.18800 1.000 17.72055 890 LYS A C 1
ATOM 586 O O . LYS A 1 89 ? -26.10500 43.60200 -29.01500 1.000 18.46800 890 LYS A O 1
ATOM 592 N N . GLU A 1 90 ? -26.47800 41.45700 -29.54300 1.000 17.41261 891 GLU A N 1
ATOM 593 C CA . GLU A 1 90 ? -27.92200 41.62500 -29.68300 1.000 17.92583 891 GLU A CA 1
ATOM 594 C C . GLU A 1 90 ? -28.68100 41.69900 -28.36000 1.000 17.39156 891 GLU A C 1
ATOM 595 O O . GLU A 1 90 ? -29.82300 42.14800 -28.34400 1.000 17.95742 891 GLU A O 1
ATOM 601 N N . ARG A 1 91 ? -28.09100 41.20000 -27.29400 1.000 17.09415 892 ARG A N 1
ATOM 602 C CA . ARG A 1 91 ? -28.71100 41.22500 -25.97600 1.000 17.22575 892 ARG A CA 1
ATOM 603 C C . ARG A 1 91 ? -27.66200 41.27400 -24.88300 1.000 17.61264 892 ARG A C 1
ATOM 604 O O . ARG A 1 91 ? -26.46500 41.14200 -25.15200 1.000 18.09427 892 ARG A O 1
ATOM 612 N N . ASP A 1 92 ? -28.10500 41.47000 -23.64600 1.000 17.30997 893 ASP A N 1
ATOM 613 C CA . ASP A 1 92 ? -27.20200 41.72200 -22.54200 1.000 17.48104 893 ASP A CA 1
ATOM 614 C C . ASP A 1 92 ? -27.17700 40.62000 -21.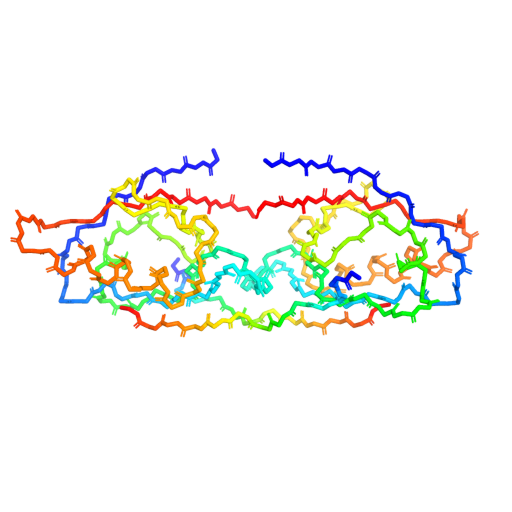48900 1.000 17.44946 893 ASP A C 1
ATOM 615 O O . ASP A 1 92 ? -26.99300 40.90500 -20.30000 1.000 17.93899 893 ASP A O 1
ATOM 620 N N . TYR A 1 93 ? -27.29500 39.37400 -21.91300 1.000 16.58883 894 TYR A N 1
ATOM 621 C CA . TYR A 1 93 ? -27.21900 38.23500 -20.99400 1.000 16.93361 894 TYR A CA 1
ATOM 622 C C . TYR A 1 93 ? -26.89600 36.95100 -21.74900 1.000 18.15218 894 TYR A C 1
ATOM 623 O O . TYR A 1 93 ? -26.97900 36.90300 -22.97500 1.000 18.49169 894 TYR A O 1
ATOM 632 N N . ILE A 1 94 ? -26.58300 35.90600 -20.99800 1.000 18.09954 895 ILE A N 1
ATOM 633 C CA . ILE A 1 94 ? -26.31200 34.56900 -21.48500 1.000 19.50760 895 ILE A CA 1
ATOM 634 C C . ILE A 1 94 ? -27.03000 33.58000 -20.55400 1.000 19.22862 895 ILE A C 1
ATOM 635 O O . ILE A 1 94 ? -27.07900 33.81600 -19.34700 1.000 19.48655 895 ILE A O 1
ATOM 640 N N . ASP A 1 95 ? -27.60700 32.50100 -21.10400 1.000 19.43917 896 ASP A N 1
ATOM 641 C CA . ASP A 1 95 ? -28.34800 31.51200 -20.29200 1.000 19.77606 896 ASP A CA 1
ATOM 642 C C . ASP A 1 95 ? -27.60200 30.19200 -20.17900 1.000 21.21044 896 ASP A C 1
ATOM 643 O O . ASP A 1 95 ? -27.24400 29.60800 -21.20300 1.000 21.86578 896 ASP A O 1
ATOM 648 N N . PHE A 1 96 ? -27.35100 29.73000 -18.95900 1.000 20.09451 897 PHE A N 1
ATOM 649 C CA . PHE A 1 96 ? -26.66100 28.46900 -18.75000 1.000 20.18926 897 PHE A CA 1
ATOM 650 C C . PHE A 1 96 ? -27.62000 27.47700 -18.12200 1.000 20.16558 897 PHE A C 1
ATOM 651 O O . PHE A 1 96 ? -28.33800 27.83700 -17.19000 1.000 20.65248 897 PHE A O 1
ATOM 659 N N . LEU A 1 97 ? -27.58400 26.22200 -18.56200 1.000 18.54433 898 LEU A N 1
ATOM 660 C CA . LEU A 1 97 ? -28.29300 25.15900 -17.84200 1.000 18.32325 898 LEU A CA 1
ATOM 661 C C . LEU A 1 97 ? -27.17900 24.51100 -17.02600 1.000 17.64159 898 LEU A C 1
ATOM 662 O O . LEU A 1 97 ? -26.18400 24.06500 -17.61100 1.000 17.24680 898 LEU A O 1
ATOM 667 N N . VAL A 1 98 ? -27.27300 24.54800 -15.69700 1.000 17.03362 899 VAL A N 1
ATOM 668 C CA . VAL A 1 98 ? -26.20200 24.01200 -14.85300 1.000 19.01017 899 VAL A CA 1
ATOM 669 C C . VAL A 1 98 ? -26.69700 22.89000 -13.93700 1.000 21.87368 899 VAL A C 1
ATOM 670 O O . VAL A 1 98 ? -27.89800 22.79700 -13.66100 1.000 22.35794 899 VAL A O 1
ATOM 674 N N . THR A 1 99 ? -25.77500 22.07900 -13.42700 1.000 22.98697 900 THR A N 1
ATOM 675 C CA . THR A 1 99 ? -26.13400 21.04100 -12.46900 1.000 26.05312 900 THR A CA 1
ATOM 676 C C . THR A 1 99 ? -25.12000 21.00700 -11.33200 1.000 28.36919 900 THR A C 1
ATOM 677 O O . THR A 1 99 ? -23.98500 21.45200 -11.49800 1.000 27.31380 900 THR A O 1
ATOM 681 N N . GLU A 1 100 ? -25.53900 20.48000 -10.17100 1.000 31.48009 901 GLU A N 1
ATOM 682 C CA . GLU A 1 100 ? -24.66300 20.34000 -9.01300 1.000 35.67270 901 GLU A CA 1
ATOM 683 C C . GLU A 1 100 ? -24.80800 18.96000 -8.36400 1.000 39.20207 901 GLU A C 1
ATOM 684 O O . GLU A 1 100 ? -25.92200 18.46600 -8.20500 1.000 39.94953 901 GLU A O 1
ATOM 690 N N . PHE A 1 101 ? -23.67900 18.32600 -8.02200 1.000 41.32601 902 PHE A N 1
ATOM 691 C CA . PHE A 1 101 ? -23.64700 17.01300 -7.36400 1.000 44.00264 902 PHE A CA 1
ATOM 692 C C . PHE A 1 101 ? -22.29200 16.74700 -6.68800 1.000 44.94749 902 PHE A C 1
ATOM 693 O O . PHE A 1 101 ? -22.20100 16.80900 -5.45600 1.000 45.46598 902 PHE A O 1
ATOM 701 N N . PRO B 1 10 ? -28.59800 9.74500 -15.73700 1.000 42.14453 811 PRO B N 1
ATOM 702 C CA . PRO B 1 10 ? -27.76100 9.38400 -14.57600 1.000 41.84712 811 PRO B CA 1
ATOM 703 C C . PRO B 1 10 ? -28.15800 8.03500 -13.98100 1.000 40.30746 811 PRO B C 1
ATOM 704 O O . PRO B 1 10 ? -29.23600 7.90500 -13.39400 1.000 40.94701 811 PRO B O 1
ATOM 708 N N . THR B 1 11 ? -27.28600 7.03500 -14.12100 1.000 38.08878 812 THR B N 1
ATOM 709 C CA . THR B 1 11 ? -27.57500 5.69800 -13.59800 1.000 36.32014 812 THR B CA 1
ATOM 710 C C . THR B 1 11 ? -26.64100 5.31900 -12.46000 1.000 32.46442 812 THR B C 1
ATOM 711 O O . THR B 1 11 ? -25.42200 5.50100 -12.59700 1.000 32.54338 812 THR B O 1
ATOM 715 N N . SER B 1 12 ? -27.19500 4.78000 -11.34300 1.000 28.98769 813 SER B N 1
ATOM 716 C CA . SER B 1 12 ? -26.32000 4.27400 -10.28200 1.000 26.37948 813 SER B CA 1
ATOM 717 C C . SER B 1 12 ? -26.32800 2.75000 -10.35700 1.000 22.90275 813 SER B C 1
ATOM 718 O O . SER B 1 12 ? -27.37900 2.12600 -10.37600 1.000 21.78419 813 SER B O 1
ATOM 721 N N . THR B 1 13 ? -25.14500 2.16000 -10.36500 1.000 20.96304 814 THR B N 1
ATOM 722 C CA . THR B 1 13 ? -25.02100 0.71800 -10.50900 1.000 20.83934 814 THR B CA 1
ATOM 723 C C . THR B 1 13 ? -24.24700 0.16200 -9.34600 1.000 19.33127 814 THR B C 1
ATOM 724 O O . THR B 1 13 ? -23.22500 0.74900 -8.96600 1.000 17.79424 814 THR B O 1
ATOM 728 N N . LEU B 1 14 ? -24.69600 -0.96500 -8.77400 1.000 19.15493 815 LEU B N 1
ATOM 729 C CA . LEU B 1 14 ? -23.95700 -1.60300 -7.69100 1.000 19.16546 815 LEU B CA 1
ATOM 730 C C . LEU B 1 14 ? -23.02400 -2.64200 -8.33500 1.000 19.59182 815 LEU B C 1
ATOM 731 O O . LEU B 1 14 ? -23.48200 -3.62300 -8.93400 1.000 19.93397 815 LEU B O 1
ATOM 736 N N . VAL B 1 15 ? -21.72500 -2.40600 -8.22800 1.000 19.79448 816 VAL B N 1
ATOM 737 C CA . VAL B 1 15 ? -20.73300 -3.26000 -8.85800 1.000 20.57615 816 VAL B CA 1
ATOM 738 C C . VAL B 1 15 ? -19.99900 -4.02000 -7.77700 1.000 21.49731 816 VAL B C 1
ATOM 739 O O . VAL B 1 15 ? -19.39600 -3.40100 -6.88400 1.000 21.98948 816 VAL B O 1
ATOM 743 N N . ARG B 1 16 ? -20.06400 -5.35700 -7.83800 1.000 21.54732 817 ARG B N 1
ATOM 744 C CA . ARG B 1 16 ? -19.35400 -6.17700 -6.87100 1.000 22.51059 817 ARG B CA 1
ATOM 745 C C . ARG B 1 16 ? -17.97600 -6.52500 -7.44500 1.000 22.68167 817 ARG B C 1
ATOM 746 O O . ARG B 1 16 ? -17.87800 -7.19700 -8.47800 1.000 23.57125 817 ARG B O 1
ATOM 754 N N . VAL B 1 17 ? -16.92100 -6.05400 -6.78600 1.000 21.39204 818 VAL B N 1
ATOM 755 C CA . VAL B 1 17 ? -15.54800 -6.32000 -7.21200 1.000 20.62353 818 VAL B CA 1
ATOM 756 C C . VAL B 1 17 ? -14.98800 -7.42000 -6.33300 1.000 21.04200 818 VAL B C 1
ATOM 757 O O . VAL B 1 17 ? -14.76000 -7.19000 -5.14700 1.000 21.00252 818 VAL B O 1
ATOM 761 N N . ARG B 1 18 ? -14.78700 -8.60500 -6.89100 1.000 20.98409 819 ARG B N 1
ATOM 762 C CA . ARG B 1 18 ? -14.21800 -9.70800 -6.11500 1.000 21.15254 819 ARG B CA 1
ATOM 763 C C . ARG B 1 18 ? -12.72400 -9.38600 -5.87100 1.000 20.46824 819 ARG B C 1
ATOM 764 O O . ARG B 1 18 ? -12.06700 -8.78600 -6.72500 1.000 20.97620 819 ARG B O 1
ATOM 772 N N . LYS B 1 19 ? -12.21600 -9.75400 -4.69900 1.000 19.91291 820 LYS B N 1
ATOM 773 C CA . LYS B 1 19 ? -10.81200 -9.54300 -4.37200 1.000 19.97082 820 LYS B CA 1
ATOM 774 C C . LYS B 1 19 ? -10.03600 -10.67700 -5.03000 1.000 21.00778 820 LYS B C 1
ATOM 775 O O . LYS B 1 19 ? -9.62500 -11.60500 -4.34900 1.000 22.35794 820 LYS B O 1
ATOM 781 N N . SER B 1 20 ? -9.93000 -10.64300 -6.36500 1.000 20.58405 821 SER B N 1
ATOM 782 C CA . SER B 1 20 ? -9.30100 -11.69100 -7.16200 1.000 20.62879 821 SER B CA 1
ATOM 783 C C . SER B 1 20 ? -7.77400 -11.58200 -7.22000 1.000 20.23664 821 SER B C 1
ATOM 784 O O . SER B 1 20 ? -7.10100 -12.54800 -7.60600 1.000 20.13399 821 SER B O 1
ATOM 787 N N . ALA B 1 21 ? -7.23600 -10.40300 -6.90800 1.000 19.54445 822 ALA B N 1
ATOM 788 C CA . ALA B 1 21 ? -5.79700 -10.18300 -6.95200 1.000 19.89449 822 ALA B CA 1
ATOM 789 C C . ALA B 1 21 ? -5.33100 -9.53000 -5.64000 1.000 19.23389 822 ALA B C 1
ATOM 790 O O . ALA B 1 21 ? -6.15800 -9.06100 -4.84200 1.000 18.75488 822 ALA B O 1
ATOM 792 N N . ALA B 1 22 ? -4.00100 -9.50900 -5.40000 1.000 17.76529 823 ALA B N 1
ATOM 793 C CA . ALA B 1 22 ? -3.44700 -8.93600 -4.18400 1.000 17.88109 823 ALA B CA 1
ATOM 794 C C . ALA B 1 22 ? -3.65300 -7.41200 -4.09600 1.000 18.87595 823 ALA B C 1
ATOM 795 O O . ALA B 1 22 ? -3.51300 -6.85500 -3.00800 1.000 19.81553 823 ALA B O 1
ATOM 797 N N . THR B 1 23 ? -3.91400 -6.73100 -5.22700 1.000 18.32062 824 THR B N 1
ATOM 798 C CA . THR B 1 23 ? -4.14600 -5.28800 -5.19800 1.000 18.35483 824 THR B CA 1
ATOM 799 C C . THR B 1 23 ? -5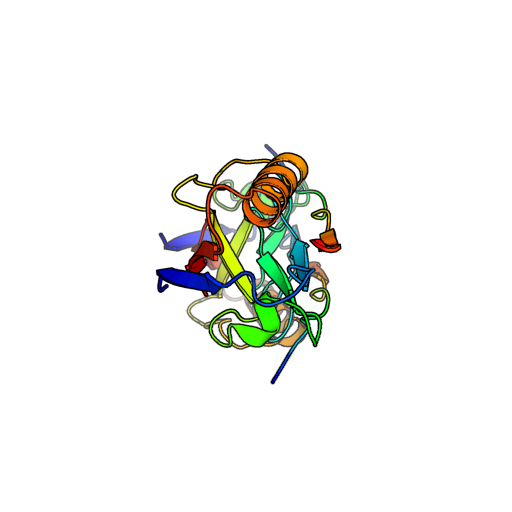.51300 -4.93700 -5.79500 1.000 16.80728 824 THR B C 1
ATOM 800 O O . THR B 1 23 ? -6.06600 -5.71700 -6.58100 1.000 15.93612 824 THR B O 1
ATOM 804 N N . LEU B 1 24 ? -6.04900 -3.76100 -5.42200 1.000 16.69674 825 LEU B N 1
ATOM 805 C CA . LEU B 1 24 ? -7.31700 -3.26200 -5.97300 1.000 16.97046 825 LEU B CA 1
ATOM 806 C C . LEU B 1 24 ? -7.01100 -2.69600 -7.35900 1.000 18.65487 825 LEU B C 1
ATOM 807 O O . LEU B 1 24 ? -7.67500 -3.04200 -8.34300 1.000 20.04977 825 LEU B O 1
ATOM 812 N N . GLY B 1 25 ? -6.00500 -1.82400 -7.43600 1.000 17.87846 826 GLY B N 1
ATOM 813 C CA . GLY B 1 25 ? -5.54400 -1.31100 -8.71400 1.000 18.04953 826 GLY B CA 1
ATOM 814 C C . GLY B 1 25 ? -6.38800 -0.23000 -9.34700 1.000 17.97321 826 GLY B C 1
ATOM 815 O O . GLY B 1 25 ? -6.64500 -0.26600 -10.55000 1.000 18.69171 826 GLY B O 1
ATOM 816 N N . ILE B 1 26 ? -6.77100 0.75200 -8.56100 1.000 17.64948 827 ILE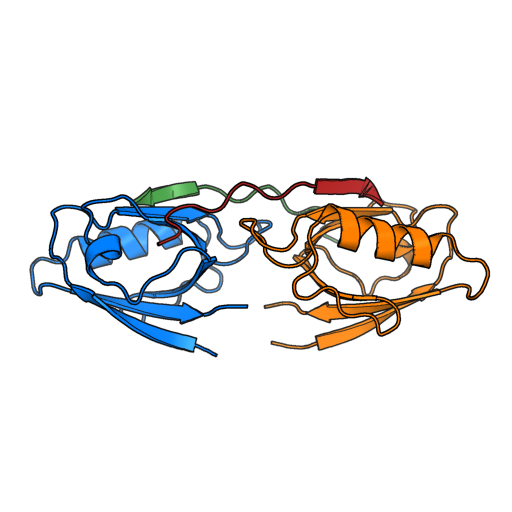 B N 1
ATOM 817 C CA . ILE B 1 26 ? -7.48100 1.91600 -9.09600 1.000 17.34418 827 ILE B CA 1
ATOM 818 C C . ILE B 1 26 ? -6.85200 3.18700 -8.57200 1.000 17.84951 827 ILE B C 1
ATOM 819 O O . ILE B 1 26 ? -6.37700 3.21200 -7.44100 1.000 19.48128 827 ILE B O 1
ATOM 824 N N . ALA B 1 27 ? -6.88200 4.25100 -9.36900 1.000 16.49408 828 ALA B N 1
ATOM 825 C CA . ALA B 1 27 ? -6.48900 5.57400 -8.87600 1.000 16.41513 828 ALA B CA 1
ATOM 826 C C . ALA B 1 27 ? -7.77700 6.35200 -8.79400 1.000 16.04403 828 ALA B C 1
ATOM 827 O O . ALA B 1 27 ? -8.58500 6.32500 -9.72900 1.000 16.27300 828 ALA B O 1
ATOM 829 N N . ILE B 1 28 ? -8.00700 7.01700 -7.65900 1.000 15.68083 829 ILE B N 1
ATOM 830 C CA . ILE B 1 28 ? -9.18500 7.84600 -7.48000 1.000 16.10456 829 ILE B CA 1
ATOM 831 C C . ILE B 1 28 ? -8.80300 9.31200 -7.29400 1.000 15.63609 829 ILE B C 1
ATOM 832 O O . ILE B 1 28 ? -7.77500 9.62200 -6.67800 1.000 14.96495 829 ILE B O 1
ATOM 837 N N . GLU B 1 29 ? -9.61600 10.20600 -7.86800 1.000 14.65439 830 GLU B N 1
ATOM 838 C CA . GLU B 1 29 ? -9.41600 11.63800 -7.76700 1.000 14.73335 830 GLU B CA 1
ATOM 839 C C . GLU B 1 29 ? -10.69100 12.23600 -7.20600 1.000 15.53607 830 GLU B C 1
ATOM 840 O O . GLU B 1 29 ? -11.76300 11.99300 -7.76800 1.000 15.68346 830 GLU B O 1
ATOM 846 N N . GLY B 1 30 ? -10.55000 13.06200 -6.16200 1.000 15.49396 831 GLY B N 1
ATOM 847 C CA . GLY B 1 30 ? -11.71700 13.75700 -5.65600 1.000 16.22563 831 GLY B CA 1
ATOM 848 C C . GLY B 1 30 ? -12.11300 13.53300 -4.22700 1.000 16.87834 831 GLY B C 1
ATOM 849 O O . GLY B 1 30 ? -11.63200 12.63300 -3.52500 1.000 17.57842 831 GLY B O 1
ATOM 850 N N . GLY B 1 31 ? -13.01900 14.38400 -3.81300 1.000 16.79412 832 GLY B N 1
ATOM 851 C CA . GLY B 1 31 ? -13.51700 14.40600 -2.45800 1.000 16.91782 832 GLY B CA 1
ATOM 852 C C . GLY B 1 31 ? -14.07200 15.77600 -2.15500 1.000 17.12047 832 GLY B C 1
ATOM 853 O O . GLY B 1 31 ? -13.88100 16.74300 -2.90900 1.000 16.02297 832 GLY B O 1
ATOM 854 N N . ALA B 1 32 ? -14.75200 15.87600 -1.02600 1.000 17.76529 833 ALA B N 1
ATOM 855 C CA . ALA B 1 32 ? -15.41700 17.10900 -0.64000 1.000 18.89437 833 ALA B CA 1
ATOM 856 C C . ALA B 1 32 ? -14.49800 18.32700 -0.60400 1.000 18.91016 833 ALA B C 1
ATOM 857 O O . ALA B 1 32 ? -13.32300 18.22700 -0.23000 1.000 17.79424 833 ALA B O 1
ATOM 859 N N . ASN B 1 33 ? -15.05000 19.47500 -1.02100 1.000 19.39180 834 ASN B N 1
ATOM 860 C CA . ASN B 1 33 ? -14.37700 20.77400 -1.00500 1.000 20.36297 834 ASN B CA 1
ATOM 861 C C . ASN B 1 33 ? -13.21800 20.89100 -2.01700 1.000 19.87080 834 ASN B C 1
ATOM 862 O O . ASN B 1 33 ? -12.34300 21.73900 -1.84100 1.000 20.52878 834 ASN B O 1
ATOM 867 N N . THR B 1 34 ? -13.19400 20.00800 -3.02300 1.000 18.71014 835 THR B N 1
ATOM 868 C CA . THR B 1 34 ? -12.21700 20.08400 -4.11600 1.000 18.32062 835 THR B CA 1
ATOM 869 C C . THR B 1 34 ? -12.96800 20.11900 -5.45200 1.000 18.41273 835 THR B C 1
ATOM 870 O O . THR B 1 34 ? -14.19200 19.94100 -5.48300 1.000 19.28126 835 THR B O 1
ATOM 874 N N . ARG B 1 35 ? -12.26700 20.37600 -6.55900 1.000 17.45472 836 ARG B N 1
ATOM 875 C CA . ARG B 1 35 ? -12.92500 20.48400 -7.86900 1.000 17.76792 836 ARG B CA 1
ATOM 876 C C . ARG B 1 35 ? -13.76400 19.26600 -8.23800 1.000 19.21283 836 ARG B C 1
ATOM 877 O O . ARG B 1 35 ? -14.86700 19.42800 -8.75400 1.000 21.29466 836 ARG B O 1
ATOM 885 N N . GLN B 1 36 ? -13.27800 18.05700 -7.95000 1.000 17.87056 837 GLN B N 1
ATOM 886 C CA . GLN B 1 36 ? -14.06000 16.84000 -8.21600 1.000 17.89425 837 GLN B CA 1
ATOM 887 C C . GLN B 1 36 ? -14.60000 16.44300 -6.84600 1.000 18.10217 837 GLN B C 1
ATOM 888 O O . GLN B 1 36 ? -13.82600 16.05600 -5.97200 1.000 17.67317 837 GLN B O 1
ATOM 894 N N . PRO B 1 37 ? -15.90300 16.66000 -6.59200 1.000 19.21546 838 PRO B N 1
ATOM 895 C CA . PRO B 1 37 ? -16.41400 16.53800 -5.21400 1.000 19.41549 838 PRO B CA 1
ATOM 896 C C . PRO B 1 37 ? -16.59000 15.13500 -4.64300 1.000 19.89449 838 PRO B C 1
ATOM 897 O O . PRO B 1 37 ? -16.71300 14.98200 -3.41800 1.000 21.07884 838 PRO B O 1
ATOM 901 N N . LEU B 1 38 ? -16.66100 14.14000 -5.50800 1.000 19.31284 839 LEU B N 1
ATOM 902 C CA . LEU B 1 38 ? -16.79800 12.72500 -5.13600 1.000 19.51550 839 LEU B CA 1
ATOM 903 C C . LEU B 1 38 ? -15.68100 11.93700 -5.81800 1.000 18.58644 839 LEU B C 1
ATOM 904 O O . LEU B 1 38 ? -15.27000 12.31100 -6.91100 1.000 18.93122 839 LEU B O 1
ATOM 909 N N . PRO B 1 39 ? -15.18200 10.84300 -5.22100 1.000 18.30219 840 PRO B N 1
ATOM 910 C CA . PRO B 1 39 ? -14.05100 10.13500 -5.83200 1.000 18.26272 840 PRO B CA 1
ATOM 911 C C . PRO B 1 39 ? -14.41900 9.57300 -7.19600 1.000 17.00467 840 PRO B C 1
ATOM 912 O O . PRO B 1 39 ? -15.44500 8.91900 -7.35100 1.000 18.83121 840 PRO B O 1
ATOM 916 N N . ARG B 1 40 ? -13.62300 9.89300 -8.18400 1.000 14.37014 841 ARG B N 1
ATOM 917 C CA . ARG B 1 40 ? -13.81200 9.41000 -9.53900 1.000 14.07274 841 ARG B CA 1
ATOM 918 C C . ARG B 1 40 ? -12.63400 8.49300 -9.90600 1.000 14.82809 841 ARG B C 1
ATOM 919 O O . ARG B 1 40 ? -11.47600 8.83400 -9.61300 1.000 15.21235 841 ARG B O 1
ATOM 927 N N . ILE B 1 41 ? -12.92100 7.33400 -10.51400 1.000 14.30171 842 ILE B N 1
ATOM 928 C CA . ILE B 1 41 ? -11.87900 6.41300 -10.92800 1.000 14.62807 842 ILE B CA 1
ATOM 929 C C . ILE B 1 41 ? -11.22500 7.00800 -12.16600 1.000 14.63860 842 ILE B C 1
ATOM 930 O O . ILE B 1 41 ? -11.90100 7.24400 -13.17000 1.000 15.05180 842 ILE B O 1
ATOM 935 N N . VAL B 1 42 ? -9.93700 7.30000 -12.08100 1.000 13.59110 843 VAL B N 1
ATOM 936 C CA . VAL B 1 42 ? -9.22200 7.89600 -13.22000 1.000 15.13076 843 VAL B CA 1
ATOM 937 C C . VAL B 1 42 ? -8.22000 6.93900 -13.85500 1.000 15.84664 843 VAL B C 1
ATOM 938 O O . VAL B 1 42 ? -7.77100 7.19600 -14.96900 1.000 15.99139 843 VAL B O 1
ATOM 942 N N . THR B 1 43 ? -7.83400 5.86300 -13.14800 1.000 15.31499 844 THR B N 1
ATOM 943 C CA . THR B 1 43 ? -6.94200 4.85300 -13.69300 1.000 16.08351 844 THR B CA 1
ATOM 944 C C . THR B 1 43 ? -7.36500 3.49600 -13.15500 1.000 16.43092 844 THR B C 1
ATOM 945 O O . THR B 1 43 ? -7.79700 3.38000 -12.00600 1.000 15.79400 844 THR B O 1
ATOM 949 N N . ILE B 1 44 ? -7.26800 2.47900 -14.00100 1.000 16.15457 845 ILE B N 1
ATOM 950 C CA . ILE B 1 44 ? -7.51600 1.08400 -13.63200 1.000 17.75739 845 ILE B CA 1
ATOM 951 C C . ILE B 1 44 ? -6.24500 0.36700 -14.06700 1.000 18.96017 845 ILE B C 1
ATOM 952 O O . ILE B 1 44 ? -5.85700 0.45300 -15.23600 1.000 18.73646 845 ILE B O 1
ATOM 957 N N . GLN B 1 45 ? -5.52500 -0.23900 -13.11000 1.000 19.90502 846 GLN B N 1
ATOM 958 C CA . GLN B 1 45 ? -4.26100 -0.89600 -13.41800 1.000 21.22623 846 GLN B CA 1
ATOM 959 C C . GLN B 1 45 ? -4.50600 -2.30500 -13.90900 1.000 21.70787 846 GLN B C 1
ATOM 960 O O . GLN B 1 45 ? -5.25900 -3.07100 -13.29900 1.000 20.11031 846 GLN B O 1
ATOM 966 N N . ARG B 1 46 ? -3.80700 -2.67500 -14.98800 1.000 23.36070 847 ARG B N 1
ATOM 967 C CA . ARG B 1 46 ? -3.93400 -4.01200 -15.54200 1.000 25.91100 847 ARG B CA 1
ATOM 968 C C . ARG B 1 46 ? -3.44100 -5.04400 -14.51800 1.000 27.20589 847 ARG B C 1
ATOM 969 O O . ARG B 1 46 ? -2.44300 -4.81100 -13.85200 1.000 27.96914 847 ARG B O 1
ATOM 977 N N . GLY B 1 47 ? -4.20700 -6.10500 -14.32100 1.000 28.18759 848 GLY B N 1
ATOM 978 C CA . GLY B 1 47 ? -3.82800 -7.15700 -13.37900 1.000 28.38761 848 GLY B CA 1
ATOM 979 C C . GLY B 1 47 ? -4.43800 -7.08800 -11.99400 1.000 27.41381 848 GLY B C 1
ATOM 980 O O . GLY B 1 47 ? -4.43900 -8.09300 -11.26900 1.000 28.81661 848 GLY B O 1
ATOM 981 N N . GLY B 1 48 ? -4.92700 -5.91800 -11.60000 1.000 24.49241 849 GLY B N 1
ATOM 982 C CA . GLY B 1 48 ? -5.52600 -5.75900 -10.28300 1.000 22.54744 849 GLY B CA 1
ATOM 983 C C . GLY B 1 48 ? -6.94500 -6.29000 -10.20800 1.000 19.99977 849 GLY B C 1
ATOM 984 O O . GLY B 1 48 ? -7.52100 -6.72400 -11.21600 1.000 20.16031 849 GLY B O 1
ATOM 985 N N . SER B 1 49 ? -7.52500 -6.24400 -9.01300 1.000 17.72581 850 SER B N 1
ATOM 986 C CA . SER B 1 49 ? -8.87200 -6.73200 -8.79300 1.000 17.60474 850 SER B CA 1
ATOM 987 C C . SER B 1 49 ? -9.91500 -5.95300 -9.60400 1.000 17.74686 850 SER B C 1
ATOM 988 O O . SER B 1 49 ? -10.82400 -6.56900 -10.16800 1.000 19.04702 850 SER B O 1
ATOM 991 N N . ALA B 1 50 ? -9.77400 -4.62100 -9.69400 1.000 16.87308 851 ALA B N 1
ATOM 992 C CA . ALA B 1 50 ? -10.74600 -3.81000 -10.44000 1.000 17.58895 851 ALA B CA 1
ATOM 993 C C . ALA B 1 50 ? -10.75300 -4.17100 -11.92000 1.000 19.77342 851 ALA B C 1
ATOM 994 O O . ALA B 1 50 ? -11.82400 -4.29100 -12.50700 1.000 20.99989 851 ALA B O 1
ATOM 996 N N . HIS B 1 51 ? -9.57600 -4.40500 -12.50300 1.000 20.19979 852 HIS B N 1
ATOM 997 C CA . HIS B 1 51 ? -9.48400 -4.75500 -13.91300 1.000 21.83156 852 HIS B CA 1
ATOM 998 C C . HIS B 1 51 ? -10.12300 -6.10500 -14.18700 1.000 22.99486 852 HIS B C 1
ATOM 999 O O . HIS B 1 51 ? -10.75500 -6.26800 -15.23200 1.000 24.02393 852 HIS B O 1
ATOM 1006 N N . ASN B 1 52 ? -10.00000 -7.06400 -13.25500 1.000 22.67903 853 ASN B N 1
ATOM 1007 C CA . ASN B 1 52 ? -10.62300 -8.38400 -13.42700 1.000 24.11605 853 ASN B CA 1
ATOM 1008 C C . ASN B 1 52 ? -12.15200 -8.31800 -13.36200 1.000 26.46107 853 ASN B C 1
ATOM 1009 O O . ASN B 1 52 ? -12.82500 -9.15900 -13.95100 1.000 27.22432 853 ASN B O 1
ATOM 1014 N N . CYS B 1 53 ? -12.69100 -7.34300 -12.63600 1.000 27.93493 854 CYS B N 1
ATOM 1015 C CA . CYS B 1 53 ? -14.11900 -7.14000 -12.47500 1.000 29.73251 854 CYS B CA 1
ATOM 1016 C C . CYS B 1 53 ? -14.80900 -6.94300 -13.84400 1.000 32.04858 854 CYS B C 1
ATOM 1017 O O . CYS B 1 53 ? -15.77900 -7.63700 -14.14400 1.000 32.58022 854 CYS B O 1
ATOM 1020 N N . GLY B 1 54 ? -14.31900 -6.00600 -14.65100 1.000 32.70918 855 GLY B N 1
ATOM 1021 C CA . GLY B 1 54 ? -14.89000 -5.76800 -15.97200 1.000 33.47507 855 GLY B CA 1
ATOM 1022 C C . GLY B 1 54 ? -16.05700 -4.81100 -15.96600 1.000 34.18041 855 GLY B C 1
ATOM 1023 O O . GLY B 1 54 ? -16.33700 -4.18400 -16.98700 1.000 35.04894 855 GLY B O 1
ATOM 1024 N N . GLN B 1 55 ? -16.75200 -4.68100 -14.82300 1.000 33.31978 856 GLN B N 1
ATOM 1025 C CA . GLN B 1 55 ? -17.88700 -3.76600 -14.72900 1.000 32.49863 856 GLN B CA 1
ATOM 1026 C C . GLN B 1 55 ? -17.50900 -2.38100 -14.20500 1.000 29.21140 856 GLN B C 1
ATOM 1027 O O . GLN B 1 55 ? -18.33600 -1.47100 -14.29100 1.000 29.52986 856 GLN B O 1
ATOM 1033 N N . LEU B 1 56 ? -16.29300 -2.21200 -13.65400 1.000 26.29526 857 LEU B N 1
ATOM 1034 C CA . LEU B 1 56 ? -15.82500 -0.89600 -13.22900 1.000 24.75034 857 LEU B CA 1
ATOM 1035 C C . LEU B 1 56 ? -15.17200 -0.23800 -14.43700 1.000 23.53966 857 LEU B C 1
ATOM 1036 O O . LEU B 1 56 ? -14.51000 -0.91600 -15.24100 1.000 23.41860 857 LEU B O 1
ATOM 1041 N N . LYS B 1 57 ? -15.34500 1.07700 -14.57200 1.000 22.33689 858 LYS B N 1
ATOM 1042 C CA . LYS B 1 57 ? -14.78800 1.79200 -15.71300 1.000 21.21833 858 LYS B CA 1
ATOM 1043 C C . LYS B 1 57 ? -14.15100 3.08000 -15.27300 1.000 19.35232 858 LYS B C 1
ATOM 1044 O O . LYS B 1 57 ? -14.65700 3.72700 -14.34300 1.000 18.06006 858 LYS B O 1
ATOM 1050 N N . VAL B 1 58 ? -13.13800 3.56600 -16.03300 1.000 18.03637 859 VAL B N 1
ATOM 1051 C CA . VAL B 1 58 ? -12.62000 4.91200 -15.77100 1.000 18.27324 859 VAL B CA 1
ATOM 1052 C C . VAL B 1 58 ? -13.74700 5.92700 -16.03000 1.000 17.65475 859 VAL B C 1
ATOM 1053 O O . VAL B 1 58 ? -14.58200 5.72300 -16.91800 1.000 18.16007 859 VAL B O 1
ATOM 1057 N N . GLY B 1 59 ? -13.85300 6.90900 -15.16300 1.000 16.98625 860 GLY B N 1
ATOM 1058 C CA . GLY B 1 59 ? -14.92400 7.88700 -15.22900 1.000 17.61527 860 GLY B CA 1
ATOM 1059 C C . GLY B 1 59 ? -16.01600 7.61300 -14.21200 1.000 17.18890 860 GLY B C 1
ATOM 1060 O O . GLY B 1 59 ? -16.77500 8.52800 -13.87700 1.000 18.25482 860 GLY B O 1
ATOM 1061 N N . HIS B 1 60 ? -16.12100 6.35600 -13.70500 1.000 16.24405 861 HIS B N 1
ATOM 1062 C CA . HIS 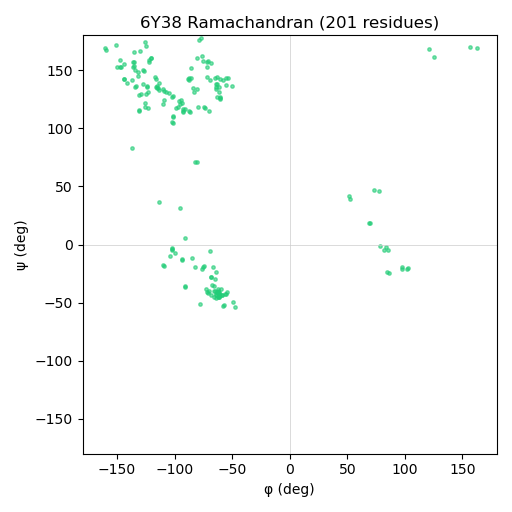B 1 60 ? -17.11600 6.03800 -12.68000 1.000 16.55725 861 HIS B CA 1
ATOM 1063 C C . HIS B 1 60 ? -16.85600 6.86000 -11.42500 1.000 16.52040 861 HIS B C 1
ATOM 1064 O O . HIS B 1 60 ? -15.71100 7.00300 -10.99200 1.000 16.27827 861 HIS B O 1
ATOM 1071 N N . VAL B 1 61 ? -17.91700 7.40600 -10.86000 1.000 15.91507 862 VAL B N 1
ATOM 1072 C CA . VAL B 1 61 ? -17.84800 8.15800 -9.62000 1.000 16.19668 862 VAL B CA 1
ATOM 1073 C C . VAL B 1 61 ? -18.35000 7.23000 -8.51600 1.000 16.18352 862 VAL B C 1
ATOM 1074 O O . VAL B 1 61 ? -19.44000 6.67500 -8.63900 1.000 16.55988 862 VAL B O 1
ATOM 1078 N N . ILE B 1 62 ? -17.57000 7.04900 -7.44600 1.000 14.85441 863 ILE B N 1
ATOM 1079 C CA . ILE B 1 62 ? -17.93800 6.15900 -6.35600 1.000 15.62556 863 ILE B CA 1
ATOM 1080 C C . ILE B 1 62 ? -18.80000 6.89000 -5.32500 1.000 17.08626 863 ILE B C 1
ATOM 1081 O O . ILE B 1 62 ? -18.33000 7.81200 -4.64500 1.000 17.15469 863 ILE B O 1
ATOM 1086 N N . LEU B 1 63 ? -20.05000 6.46800 -5.20200 1.000 16.68621 864 LEU B N 1
ATOM 1087 C CA . LEU B 1 63 ? -21.00400 7.06000 -4.26400 1.000 17.90478 864 LEU B CA 1
ATOM 1088 C C . LEU B 1 63 ? -20.99400 6.36300 -2.92000 1.000 18.91543 864 LEU B C 1
ATOM 1089 O O . LEU B 1 63 ? -21.20900 7.01100 -1.89400 1.000 19.44444 864 LEU B O 1
ATOM 1094 N N . GLU B 1 64 ? -20.81600 5.03600 -2.91200 1.000 18.41010 865 GLU B N 1
ATOM 1095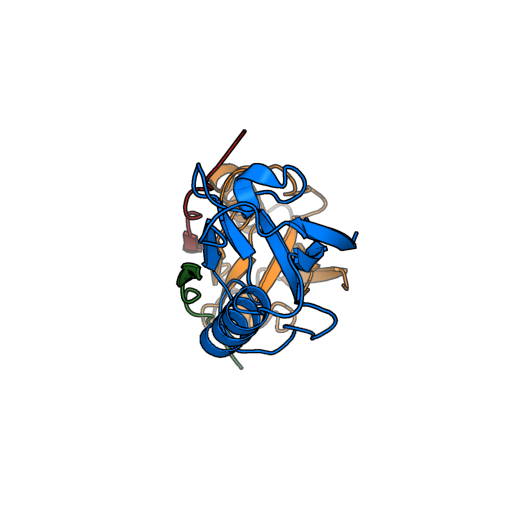 C CA . GLU B 1 64 ? -20.83400 4.24400 -1.68300 1.000 18.49432 865 GLU B CA 1
ATOM 1096 C C . GLU B 1 64 ? -19.86300 3.07800 -1.78300 1.000 18.72856 865 GLU B C 1
ATOM 1097 O O . GLU B 1 64 ? -19.59100 2.56600 -2.87200 1.000 19.13387 865 GLU B O 1
ATOM 1103 N N . VAL B 1 65 ? -19.35300 2.63500 -0.63400 1.000 19.10229 866 VAL B N 1
ATOM 1104 C CA . VAL B 1 65 ? -18.44000 1.49400 -0.54200 1.000 19.19441 866 VAL B CA 1
ATOM 1105 C C . VAL B 1 65 ? -19.01900 0.62200 0.56500 1.000 20.47088 866 VAL B C 1
ATOM 1106 O O . VAL B 1 65 ? -19.14200 1.07400 1.71700 1.000 20.43929 866 VAL B O 1
ATOM 1110 N N . ASN B 1 66 ? -19.46500 -0.58700 0.22500 1.000 20.77618 867 ASN B N 1
ATOM 1111 C CA . ASN B 1 66 ? -20.09500 -1.48900 1.19500 1.000 22.32373 867 ASN B CA 1
ATOM 1112 C C . ASN B 1 66 ? -21.24600 -0.83100 1.96700 1.000 24.08973 867 ASN B C 1
ATOM 1113 O O . ASN B 1 66 ? -21.36100 -1.02100 3.16400 1.000 25.07143 867 ASN B O 1
ATOM 1118 N N . GLY B 1 67 ? -22.03900 -0.01600 1.27600 1.000 24.41345 868 GLY B N 1
ATOM 1119 C CA . GLY B 1 67 ? -23.15900 0.68800 1.88600 1.000 25.24250 868 GLY B CA 1
ATOM 1120 C C . GLY B 1 67 ? -22.79100 1.96400 2.63000 1.000 25.95311 868 GLY B C 1
ATOM 1121 O O . GLY B 1 67 ? -23.67900 2.65300 3.12900 1.000 27.34275 868 GLY B O 1
ATOM 1122 N N . GLN B 1 68 ? -21.48700 2.28100 2.75700 1.000 24.80034 869 GLN B N 1
ATOM 1123 C CA . GLN B 1 68 ? -21.04900 3.49500 3.44900 1.000 24.80824 869 GLN B CA 1
ATOM 1124 C C . GLN B 1 68 ? -20.93000 4.60000 2.43200 1.000 23.76601 869 GLN B C 1
ATOM 1125 O O . GLN B 1 68 ? -20.12100 4.48600 1.51800 1.000 23.31069 869 GLN B O 1
ATOM 1131 N N . THR B 1 69 ? -21.73600 5.66500 2.56400 1.000 23.03434 870 THR B N 1
ATOM 1132 C CA . THR B 1 69 ? -21.69200 6.76900 1.61500 1.000 23.01329 870 THR B CA 1
ATOM 1133 C C . THR B 1 69 ? -20.34500 7.47700 1.63300 1.000 22.50270 870 THR B C 1
ATOM 1134 O O . THR B 1 69 ? -19.69600 7.53500 2.66900 1.000 23.27648 870 THR B O 1
ATOM 1138 N N . LEU B 1 70 ? -19.89000 7.92800 0.46600 1.000 20.89987 871 LEU B N 1
ATOM 1139 C CA . LEU B 1 70 ? -18.70000 8.75800 0.34900 1.000 19.83396 871 LEU B CA 1
ATOM 1140 C C . LEU B 1 70 ? -19.09500 10.24500 0.12900 1.000 20.05767 871 LEU B C 1
ATOM 1141 O O . LEU B 1 70 ? -18.22200 11.10300 0.07000 1.000 19.59972 871 LEU B O 1
ATOM 1146 N N . ARG B 1 71 ? -20.39500 10.55000 -0.00700 1.000 21.07358 872 ARG B N 1
ATOM 1147 C CA . ARG B 1 71 ? -20.86200 11.90600 -0.19400 1.000 22.26846 872 ARG B CA 1
ATOM 1148 C C . ARG B 1 71 ? -20.48000 12.77400 0.99000 1.000 22.05264 872 ARG B C 1
ATOM 1149 O O . ARG B 1 71 ? -20.72400 12.40100 2.12500 1.000 22.03685 872 ARG B O 1
ATOM 1157 N N . GLY B 1 72 ? -19.80500 13.88000 0.71000 1.000 22.39479 873 GLY B N 1
ATOM 1158 C CA . GLY B 1 72 ? -19.38700 14.80200 1.75900 1.000 22.88695 873 GLY B CA 1
ATOM 1159 C C . GLY B 1 72 ? -18.09400 14.44300 2.45900 1.000 23.09224 873 GLY B C 1
ATOM 1160 O O . GLY B 1 72 ? -17.65000 15.19000 3.33300 1.000 24.20027 873 GLY B O 1
ATOM 1161 N N . LYS B 1 73 ? -17.46700 13.30900 2.09000 1.000 21.82104 874 LYS B N 1
ATOM 1162 C CA . LYS B 1 73 ? -16.21800 12.90300 2.72300 1.000 21.23939 874 LYS B CA 1
ATOM 1163 C C . LYS B 1 73 ? -15.03200 13.52500 2.00800 1.000 20.78670 874 LYS B C 1
ATOM 1164 O O . LYS B 1 73 ? -15.04100 13.63100 0.78400 1.000 20.51035 874 LYS B O 1
ATOM 1170 N N . GLU B 1 74 ? -14.01500 13.94300 2.77100 1.000 20.34981 875 GLU B N 1
ATOM 1171 C CA . GLU B 1 74 ? -12.80500 14.47500 2.14000 1.000 20.35244 875 GLU B CA 1
ATOM 1172 C C . GLU B 1 74 ? -12.03500 13.32300 1.47700 1.000 18.09691 875 GLU B C 1
ATOM 1173 O O . GLU B 1 74 ? -12.24100 12.15100 1.80400 1.000 16.69411 875 GLU B O 1
ATOM 1179 N N . HIS B 1 75 ? -11.18800 13.65000 0.50500 1.000 17.09152 876 HIS B N 1
ATOM 1180 C CA . HIS B 1 75 ? -10.43800 12.64800 -0.25400 1.000 17.03625 876 HIS B CA 1
ATOM 1181 C C . HIS B 1 75 ? -9.71200 11.61400 0.63700 1.000 17.22312 876 HIS B C 1
ATOM 1182 O O . HIS B 1 75 ? -9.82500 10.41200 0.40600 1.000 16.88360 876 HIS B O 1
ATOM 1189 N N . LYS B 1 76 ? -8.97300 12.09800 1.64400 1.000 17.44946 877 LYS B N 1
ATOM 1190 C CA . LYS B 1 76 ? -8.22100 11.23600 2.56200 1.000 19.34969 877 LYS B CA 1
ATOM 1191 C C . LYS B 1 76 ? -9.12800 10.19900 3.24500 1.000 18.69961 877 LYS B C 1
ATOM 1192 O O . LYS B 1 76 ? -8.77000 9.02700 3.33200 1.000 18.39957 877 LYS B O 1
ATOM 1198 N N . GLU B 1 77 ? -10.31300 10.63000 3.68600 1.000 17.85214 878 GLU B N 1
ATOM 1199 C CA . GLU B 1 77 ? -11.25800 9.72100 4.34400 1.000 17.71791 878 GLU B CA 1
ATOM 1200 C C . GLU B 1 77 ? -11.87500 8.73400 3.33900 1.000 17.45472 878 GLU B C 1
ATOM 1201 O O . GLU B 1 77 ? -11.94200 7.53400 3.63000 1.000 17.47841 878 GLU B O 1
ATOM 1207 N N . ALA B 1 78 ? -12.23600 9.20600 2.14000 1.000 16.35722 879 ALA B N 1
ATOM 1208 C CA . ALA B 1 78 ? -12.76900 8.30300 1.11300 1.000 17.59948 879 ALA B CA 1
ATOM 1209 C C . ALA B 1 78 ? -11.71800 7.21700 0.73400 1.000 18.66013 879 ALA B C 1
ATOM 1210 O O . ALA B 1 78 ? -12.03900 6.03000 0.63800 1.000 18.79173 879 ALA B O 1
ATOM 1212 N N . ALA B 1 79 ? -10.45100 7.61600 0.60100 1.000 18.36010 880 ALA B N 1
ATOM 1213 C CA . ALA B 1 79 ? -9.38300 6.68200 0.27100 1.000 18.57854 880 ALA B CA 1
ATOM 1214 C C . ALA B 1 79 ? -9.17300 5.68300 1.41000 1.000 18.94438 880 ALA B C 1
ATOM 1215 O O . ALA B 1 79 ? -8.96900 4.50200 1.15600 1.000 19.66815 880 ALA B O 1
ATOM 1217 N N . ARG B 1 80 ? -9.24900 6.14800 2.67000 1.000 17.73371 881 ARG B N 1
ATOM 1218 C CA . ARG B 1 80 ? -9.10000 5.27900 3.83600 1.000 18.16270 881 ARG B CA 1
ATOM 1219 C C . ARG B 1 80 ? -10.20700 4.22300 3.84700 1.000 17.71791 881 ARG B C 1
ATOM 1220 O O . ARG B 1 80 ? -9.92200 3.05100 4.07700 1.000 18.07322 881 ARG B O 1
ATOM 1228 N N . ILE B 1 81 ? -11.45800 4.63100 3.58100 1.000 17.35998 882 ILE B N 1
ATOM 1229 C CA . ILE B 1 81 ? -12.60300 3.71800 3.57500 1.000 17.57842 882 ILE B CA 1
ATOM 1230 C C . ILE B 1 81 ? -12.42400 2.64800 2.49500 1.000 18.33641 882 ILE B C 1
ATOM 1231 O O . ILE B 1 81 ? -12.63300 1.46800 2.76900 1.000 18.94438 882 ILE B O 1
ATOM 1236 N N . ILE B 1 82 ? -12.00100 3.05700 1.29100 1.000 17.18627 883 ILE B N 1
ATOM 1237 C CA . ILE B 1 82 ? -11.78300 2.09600 0.20300 1.000 16.82307 883 ILE B CA 1
ATOM 1238 C C . ILE B 1 82 ? -10.63600 1.13500 0.52700 1.000 17.40209 883 ILE B C 1
ATOM 1239 O O . ILE B 1 82 ? -10.77700 -0.08900 0.37800 1.000 17.08363 883 ILE B O 1
ATOM 1244 N N . ALA B 1 83 ? -9.52300 1.67200 1.03000 1.000 17.71528 884 ALA B N 1
ATOM 1245 C CA . ALA B 1 83 ? -8.37100 0.85600 1.39000 1.000 19.17072 884 ALA B CA 1
ATOM 1246 C C . ALA B 1 83 ? -8.73900 -0.16100 2.47200 1.000 19.35495 884 ALA B C 1
ATOM 1247 O O . ALA B 1 83 ? -8.38800 -1.33400 2.33800 1.000 19.20757 884 ALA B O 1
ATOM 1249 N N . GLU B 1 84 ? -9.50300 0.26600 3.49600 1.000 19.39443 885 GLU B N 1
ATOM 1250 C CA . GLU B 1 84 ? -9.93400 -0.62100 4.57500 1.000 20.73933 885 GLU B CA 1
ATOM 1251 C C . GLU B 1 84 ? -10.85300 -1.71800 4.02000 1.000 21.40520 885 GLU B C 1
ATOM 1252 O O . GLU B 1 84 ? -10.71400 -2.89200 4.39600 1.000 22.25267 885 GLU B O 1
ATOM 1258 N N . ALA B 1 85 ? -11.77400 -1.34300 3.11900 1.000 20.40245 886 ALA B N 1
ATOM 1259 C CA . ALA B 1 85 ? -12.70300 -2.31000 2.51300 1.000 20.76302 886 ALA B CA 1
ATOM 1260 C C . ALA B 1 85 ? -11.92600 -3.35400 1.70800 1.000 19.51023 886 ALA B C 1
ATOM 1261 O O . ALA B 1 85 ? -12.26000 -4.53700 1.74800 1.000 19.66815 886 ALA B O 1
ATOM 1263 N N . PHE B 1 86 ? -10.87000 -2.93600 1.01400 1.000 18.38642 887 PHE B N 1
ATOM 1264 C CA . PHE B 1 86 ? -10.05000 -3.87200 0.25700 1.000 19.28389 887 PHE B CA 1
ATOM 1265 C C . PHE B 1 86 ? -9.22500 -4.80200 1.16100 1.000 20.75249 887 PHE B C 1
ATOM 1266 O O . PHE B 1 86 ? -9.08800 -5.99500 0.87500 1.000 21.18412 887 PHE B O 1
ATOM 1274 N N . LYS B 1 87 ? -8.69100 -4.26300 2.24000 1.000 21.71576 888 LYS B N 1
ATOM 1275 C CA . LYS B 1 87 ? -7.84000 -5.00700 3.15100 1.000 24.08447 888 LYS B CA 1
ATOM 1276 C C . LYS B 1 87 ? -8.56400 -6.02600 4.03500 1.000 25.71361 888 LYS B C 1
ATOM 1277 O O . LYS B 1 87 ? -7.97300 -7.05300 4.41900 1.000 25.62676 888 LYS B O 1
ATOM 1283 N N . THR B 1 88 ? -9.76500 -5.66200 4.49400 1.000 27.16378 889 THR B N 1
ATOM 1284 C CA . THR B 1 88 ? -10.47900 -6.48100 5.45900 1.000 29.61408 889 THR B CA 1
ATOM 1285 C C . THR B 1 88 ? -10.69200 -7.92100 5.02200 1.000 31.51430 889 THR B C 1
ATOM 1286 O O . THR B 1 88 ? -10.96300 -8.20100 3.85600 1.000 31.38797 889 THR B O 1
ATOM 1290 N N . LYS B 1 89 ? -10.48800 -8.84000 5.96700 1.000 32.90395 890 LYS B N 1
ATOM 1291 C CA . LYS B 1 89 ? -10.71700 -10.24900 5.68300 1.000 34.73838 890 LYS B CA 1
ATOM 1292 C C . LYS B 1 89 ? -12.15900 -10.67900 6.01400 1.000 36.13065 890 LYS B C 1
ATOM 1293 O O . LYS B 1 89 ? -12.48700 -11.85400 5.87500 1.000 36.80178 890 LYS B O 1
ATOM 1299 N N . GLU B 1 90 ? -13.03400 -9.72200 6.39200 1.000 36.61492 891 GLU B N 1
ATOM 1300 C CA . GLU B 1 90 ? -14.44300 -9.96500 6.69500 1.000 37.32816 891 GLU B CA 1
ATOM 1301 C C . GLU B 1 90 ? -15.20200 -10.42400 5.44600 1.000 36.99917 891 GLU B C 1
ATOM 1302 O O . GLU B 1 90 ? -16.17600 -11.15600 5.56600 1.000 36.94127 891 GLU B O 1
ATOM 1308 N N . ARG B 1 91 ? -14.76900 -9.98100 4.24200 1.000 36.07275 892 ARG B N 1
ATOM 1309 C CA . ARG B 1 91 ? -15.39100 -10.41600 2.99300 1.000 35.20948 892 ARG B CA 1
ATOM 1310 C C . ARG B 1 91 ? -14.38800 -10.41900 1.83500 1.000 32.83815 892 ARG B C 1
ATOM 1311 O O . ARG B 1 91 ? -13.40000 -9.68100 1.88700 1.000 32.48021 892 ARG B O 1
ATOM 1319 N N . ASP B 1 92 ? -14.60300 -11.28000 0.81500 1.000 31.27743 893 ASP B N 1
ATOM 1320 C CA . ASP B 1 92 ? -13.69200 -11.35500 -0.34800 1.000 30.73000 893 ASP B CA 1
ATOM 1321 C C . ASP B 1 92 ? -14.15100 -10.51100 -1.54100 1.000 28.12442 893 ASP B C 1
ATOM 1322 O O . ASP B 1 92 ? -13.89500 -10.85600 -2.69700 1.000 27.06377 893 ASP B O 1
ATOM 1327 N N . TYR B 1 93 ? -14.81600 -9.39700 -1.24800 1.000 26.68741 894 TYR B N 1
ATOM 1328 C CA . TYR B 1 93 ? -15.29200 -8.49600 -2.28300 1.000 25.72677 894 TYR B CA 1
ATOM 1329 C C . TYR B 1 93 ? -15.55100 -7.11400 -1.70800 1.000 23.49492 894 TYR B C 1
ATOM 1330 O O . TYR B 1 93 ? -15.58700 -6.92100 -0.48500 1.000 23.31069 894 TYR B O 1
ATOM 1339 N N . ILE B 1 94 ? -15.74600 -6.14500 -2.60300 1.000 21.60259 895 ILE B N 1
ATOM 1340 C CA . ILE B 1 94 ? -16.11600 -4.78900 -2.23100 1.000 21.54732 895 ILE B CA 1
ATOM 1341 C C . ILE B 1 94 ? -17.30100 -4.42500 -3.10500 1.000 21.49205 895 ILE B C 1
ATOM 1342 O O . ILE B 1 94 ? -17.22800 -4.60200 -4.32400 1.000 22.42900 895 ILE B O 1
ATOM 1347 N N . ASP B 1 95 ? -18.38100 -3.93800 -2.50500 1.000 20.31559 896 ASP B N 1
ATOM 1348 C CA . ASP B 1 95 ? -19.47700 -3.43100 -3.29000 1.000 20.67616 896 ASP B CA 1
ATOM 1349 C C . ASP B 1 95 ? -19.28800 -1.96200 -3.46800 1.000 21.12885 896 ASP B C 1
ATOM 1350 O O . ASP B 1 95 ? -19.26000 -1.22800 -2.47800 1.000 23.26595 896 ASP B O 1
ATOM 1355 N N . PHE B 1 96 ? -19.20900 -1.50000 -4.71400 1.000 18.73646 897 PHE B N 1
ATOM 1356 C CA . PHE B 1 96 ? -19.15000 -0.07300 -4.97100 1.000 17.54158 897 PHE B CA 1
ATOM 1357 C C . PHE B 1 96 ? -20.46000 0.34300 -5.60000 1.000 17.63369 897 PHE B C 1
ATOM 1358 O O . PHE B 1 96 ? -20.86500 -0.28600 -6.57700 1.000 16.74148 897 PHE B O 1
ATOM 1366 N N . LEU B 1 97 ? -21.06000 1.44100 -5.13000 1.000 16.85465 898 LEU B N 1
ATOM 1367 C CA . LEU B 1 97 ? -22.22000 1.99600 -5.83900 1.000 16.96782 898 LEU B CA 1
ATOM 1368 C C . LEU B 1 97 ? -21.58700 3.08800 -6.69300 1.000 16.90466 898 LEU B C 1
ATOM 1369 O O . LEU B 1 97 ? -20.94300 3.98300 -6.14100 1.000 16.97309 898 LEU B O 1
ATOM 1374 N N . VAL B 1 98 ? -21.68200 2.98200 -8.01600 1.000 16.14141 899 VAL B N 1
ATOM 1375 C CA . VAL B 1 98 ? -21.05200 3.96100 -8.89800 1.000 17.05204 899 VAL B CA 1
ATOM 1376 C C . VAL B 1 98 ? -22.04900 4.66000 -9.79800 1.000 18.38115 899 VAL B C 1
ATOM 1377 O O . VAL B 1 98 ? -23.13800 4.13500 -10.04100 1.000 18.11533 899 VAL B O 1
ATOM 1381 N N . THR B 1 99 ? -21.66900 5.82300 -10.33100 1.000 19.38917 900 THR B N 1
ATOM 1382 C CA . THR B 1 99 ? -22.51000 6.53200 -11.27800 1.000 23.23700 900 THR B CA 1
ATOM 1383 C C . THR B 1 99 ? -21.68000 7.03800 -12.44700 1.000 26.81374 900 THR B C 1
ATOM 1384 O O . THR B 1 99 ? -20.47100 7.22300 -12.32500 1.000 24.92667 900 THR B O 1
ATOM 1388 N N . GLU B 1 100 ? -22.33900 7.27800 -13.58000 1.000 31.08794 901 GLU B N 1
ATOM 1389 C CA . GLU B 1 100 ? -21.65000 7.73800 -14.77900 1.000 35.72534 901 GLU B CA 1
ATOM 1390 C C . GLU B 1 100 ? -22.44800 8.85100 -15.47400 1.000 39.76266 901 GLU B C 1
ATOM 1391 O O . GLU B 1 100 ? -23.19300 8.56500 -16.40900 1.000 40.70225 901 GLU B O 1
ATOM 1397 N N . PHE B 1 101 ? -22.31300 10.11300 -15.02100 1.000 42.13137 902 PHE B N 1
ATOM 1398 C CA . PHE B 1 101 ? -23.01800 11.23000 -15.67300 1.000 44.60798 902 PHE B CA 1
ATOM 1399 C C . PHE B 1 101 ? -22.14400 11.96500 -16.70800 1.000 45.68706 902 PHE B C 1
ATOM 1400 O O . PHE B 1 101 ? -21.23200 12.71800 -16.35000 1.000 46.26344 902 PHE B O 1
ATOM 1408 N N . GLU C 2 1 ? -9.74600 -1.83200 -23.85900 1.000 38.20458 3499 GLU C N 1
ATOM 1409 C CA . GLU C 2 1 ? -10.62600 -0.82500 -23.28100 1.000 37.98087 3499 GLU C CA 1
ATOM 1410 C C . GLU C 2 1 ? -9.81500 0.34900 -22.68100 1.000 36.05959 3499 GLU C C 1
ATOM 1411 O O . GLU C 2 1 ? -8.63200 0.18900 -22.37700 1.000 37.30184 3499 GLU C O 1
ATOM 1417 N N . ARG C 2 2 ? -10.44300 1.52100 -22.52200 1.000 32.90921 3500 ARG C N 1
ATOM 1418 C CA . ARG C 2 2 ? -9.77500 2.70200 -21.98400 1.000 30.30100 3500 ARG C CA 1
ATOM 1419 C C . ARG C 2 2 ? -9.49700 2.49200 -20.49100 1.000 27.02166 3500 ARG C C 1
ATOM 1420 O O . ARG C 2 2 ? -10.43900 2.35500 -19.72100 1.000 26.59529 3500 ARG C O 1
ATOM 1428 N N . LEU C 2 3 ? -8.21800 2.43300 -20.09000 1.000 24.70823 3501 LEU C N 1
ATOM 1429 C CA . LEU C 2 3 ? -7.84800 2.22400 -18.68100 1.000 23.74232 3501 LEU C CA 1
ATOM 1430 C C . LEU C 2 3 ? -7.39900 3.47300 -17.93200 1.000 21.56311 3501 LEU C C 1
ATOM 1431 O O . LEU C 2 3 ? -7.11300 3.39800 -16.73300 1.000 21.46310 3501 LEU C O 1
ATOM 1436 N N . THR C 2 4 ? -7.32200 4.61100 -18.61500 1.000 19.37074 3502 THR C N 1
ATOM 1437 C CA . THR C 2 4 ? -6.99800 5.87100 -17.95700 1.000 18.79962 3502 THR C CA 1
ATOM 1438 C C . THR C 2 4 ? -7.78400 7.00200 -18.62200 1.000 17.99953 3502 THR C C 1
ATOM 1439 O O . THR C 2 4 ? -8.13900 6.89600 -19.81100 1.000 18.54696 3502 THR C O 1
ATOM 1443 N N . LEU C 2 5 ? -8.01400 8.08300 -17.87000 1.000 16.71779 3503 LEU C N 1
ATOM 1444 C CA . LEU C 2 5 ? -8.56900 9.33000 -18.37600 1.000 17.18627 3503 LEU C CA 1
ATOM 1445 C C . LEU C 2 5 ? -7.55200 10.41400 -18.01900 1.000 17.41261 3503 LEU C C 1
ATOM 1446 O O . LEU C 2 5 ? -7.09300 10.48100 -16.88200 1.000 16.53093 3503 LEU C O 1
ATOM 1451 N N . PRO C 2 6 ? -7.18900 11.25200 -18.99000 1.000 18.04690 3504 PRO C N 1
ATOM 1452 C CA . PRO C 2 6 ? -6.20100 12.30500 -18.71400 1.000 18.66276 3504 PRO C CA 1
ATOM 1453 C C . PRO C 2 6 ? -6.81100 13.47200 -17.93400 1.000 18.26798 3504 PRO C C 1
ATOM 1454 O O . PRO C 2 6 ? -8.03600 13.68300 -17.95500 1.000 17.18364 3504 PRO C O 1
ATOM 1458 N N . PRO C 2 7 ? -5.94700 14.31300 -17.31500 1.000 18.93648 3505 PRO C N 1
ATOM 1459 C CA . PRO C 2 7 ? -6.44400 15.54700 -16.68000 1.000 19.39180 3505 PRO C CA 1
ATOM 1460 C C . PRO C 2 7 ? -7.17400 16.41000 -17.71500 1.000 18.37062 3505 PRO C C 1
ATOM 1461 O O . PRO C 2 7 ? -6.75400 16.48200 -18.87500 1.000 19.06808 3505 PRO C O 1
ATOM 1465 N N . SER C 2 8 ? -8.24800 17.03900 -17.32100 1.000 17.86004 3506 SER C N 1
ATOM 1466 C CA . SER C 2 8 ? -9.03600 17.88300 -18.20300 1.000 18.61802 3506 SER C CA 1
ATOM 1467 C C . SER C 2 8 ? -8.27600 19.15700 -18.59700 1.000 18.74698 3506 SER C C 1
ATOM 1468 O O . SER C 2 8 ? -7.36700 19.58700 -17.89400 1.000 18.81805 3506 SER C O 1
ATOM 1471 N N . GLU C 2 9 ? -8.63300 19.74500 -19.72400 1.000 18.76278 3507 GLU C N 1
ATOM 1472 C CA . GLU C 2 9 ? -8.05800 21.02600 -20.13800 1.000 19.27600 3507 GLU C CA 1
ATOM 1473 C C . GLU C 2 9 ? -8.79400 22.14300 -19.37200 1.000 19.02070 3507 GLU C C 1
ATOM 1474 O O . GLU C 2 9 ? -9.90500 21.92200 -18.85800 1.000 18.17850 3507 GLU C O 1
ATOM 1480 N N . ILE C 2 10 ? -8.17600 23.33900 -19.29000 1.000 19.12861 3508 ILE C N 1
ATOM 1481 C CA . ILE C 2 10 ? -8.73000 24.47000 -18.54000 1.000 19.63130 3508 ILE C CA 1
ATOM 1482 C C . ILE C 2 10 ? -8.70700 25.74900 -19.37300 1.000 19.31021 3508 ILE C C 1
ATOM 1483 O O . ILE C 2 10 ? -7.79600 25.94100 -20.17400 1.000 20.16821 3508 ILE C O 1
ATOM 1488 N N . THR C 2 11 ? -9.72000 26.60400 -19.21500 1.000 17.66001 3509 THR C N 1
ATOM 1489 C CA . THR C 2 11 ? -9.77600 27.85900 -19.96500 1.000 18.04690 3509 THR C CA 1
ATOM 1490 C C . THR C 2 11 ? -10.30900 28.96800 -19.09000 1.000 18.91016 3509 THR C C 1
ATOM 1491 O O . THR C 2 11 ? -11.28800 28.76400 -18.37700 1.000 18.42326 3509 THR C O 1
ATOM 1495 N N . LEU C 2 12 ? -9.71600 30.15300 -19.19500 1.000 19.88396 3510 LEU C N 1
ATOM 1496 C CA . LEU C 2 12 ? -10.18400 31.34000 -18.49300 1.000 22.51586 3510 LEU C CA 1
ATOM 1497 C C . LEU C 2 12 ? -11.06200 32.10700 -19.48700 1.000 24.01867 3510 LEU C C 1
ATOM 1498 O O . LEU C 2 12 ? -10.61200 32.43000 -20.58800 1.000 24.43188 3510 LEU C O 1
ATOM 1503 N N . LEU C 2 13 ? -12.30500 32.36500 -19.11500 1.000 25.22408 3511 LEU C N 1
ATOM 1504 C CA . LEU C 2 13 ? -13.27200 33.07800 -19.94800 1.000 28.28497 3511 LEU C CA 1
ATOM 1505 C C . LEU C 2 13 ? -13.70200 34.41900 -19.34700 1.000 31.26427 3511 LEU C C 1
ATOM 1506 O O . LEU C 2 13 ? -13.54100 34.63200 -18.13600 1.000 31.97752 3511 LEU C O 1
ATOM 1512 N N . GLU D 2 1 ? -19.46100 32.73700 -0.13000 1.000 45.86339 3499 GLU D N 1
ATOM 1513 C CA . GLU D 2 1 ? -18.65200 33.43800 -1.11400 1.000 45.82655 3499 GLU D CA 1
ATOM 1514 C C . GLU D 2 1 ? -17.34300 32.70500 -1.42700 1.000 43.93948 3499 GLU D C 1
ATOM 1515 O O . GLU D 2 1 ? -16.26600 33.31100 -1.41400 1.000 44.59219 3499 GLU D O 1
ATOM 1521 N N . ARG D 2 2 ? -17.43200 31.39700 -1.68600 1.000 41.42602 3500 ARG D N 1
ATOM 1522 C CA . ARG D 2 2 ? -16.25400 30.64400 -2.09200 1.000 38.95204 3500 ARG D CA 1
ATOM 1523 C C . ARG D 2 2 ? -16.06400 30.95100 -3.58600 1.000 35.49899 3500 ARG D C 1
ATOM 1524 O O . ARG D 2 2 ? -16.97300 30.67900 -4.36300 1.000 36.00432 3500 ARG D O 1
ATOM 1532 N N . LEU D 2 3 ? -14.93500 31.56400 -3.98600 1.000 32.48021 3501 LEU D N 1
ATOM 1533 C CA . LEU D 2 3 ? -14.71800 31.90700 -5.40200 1.000 30.65894 3501 LEU D CA 1
ATOM 1534 C C . LEU D 2 3 ? -13.81900 30.94000 -6.18300 1.000 27.94546 3501 LEU D C 1
ATOM 1535 O O . LEU D 2 3 ? -13.64000 31.11300 -7.38900 1.000 27.11115 3501 LEU D O 1
ATOM 1540 N N . THR D 2 4 ? -13.20300 29.98600 -5.49100 1.000 26.14261 3502 THR D N 1
ATOM 1541 C CA . THR D 2 4 ? -12.39100 28.97800 -6.15000 1.000 25.74519 3502 THR D CA 1
ATOM 1542 C C . THR D 2 4 ? -12.47400 27.67500 -5.38200 1.000 24.13710 3502 THR D C 1
ATOM 1543 O O . THR D 2 4 ? -12.84800 27.66000 -4.20500 1.000 23.93708 3502 THR D O 1
ATOM 1547 N N . LEU D 2 5 ? -12.16800 26.57300 -6.06400 1.000 22.56323 3503 LEU D N 1
ATOM 1548 C CA . LEU D 2 5 ? -12.09800 25.25100 -5.46900 1.000 22.57113 3503 LEU D CA 1
ATOM 1549 C C . LEU D 2 5 ? -10.70200 24.74800 -5.80000 1.000 22.52375 3503 LEU D C 1
ATOM 1550 O O . LEU D 2 5 ? -10.25900 24.86700 -6.95300 1.000 22.30267 3503 LEU D O 1
ATOM 1555 N N . PRO D 2 6 ? -10.01000 24.16000 -4.82500 1.000 22.48691 3504 PRO D N 1
ATOM 1556 C CA . PRO D 2 6 ? -8.65600 23.64500 -5.09600 1.000 22.27372 3504 PRO D CA 1
ATOM 1557 C C . PRO D 2 6 ? -8.66800 22.34400 -5.88100 1.000 21.14727 3504 PRO D C 1
ATOM 1558 O O . PRO D 2 6 ? -9.66200 21.59700 -5.85600 1.000 19.47339 3504 PRO D O 1
ATOM 1562 N N . PRO D 2 7 ? -7.53700 22.04300 -6.56500 1.000 21.47889 3505 PRO D N 1
ATOM 1563 C CA . PRO D 2 7 ? -7.43700 20.78200 -7.29800 1.000 21.05779 3505 PRO D CA 1
ATOM 1564 C C . PRO D 2 7 ? -7.57800 19.60600 -6.35600 1.000 19.23125 3505 PRO D C 1
ATOM 1565 O O . PRO D 2 7 ? -7.11400 19.65700 -5.21200 1.000 19.13650 3505 PRO D O 1
ATOM 1569 N N . SER D 2 8 ? -8.24900 18.57500 -6.82500 1.000 18.01532 3506 SER D N 1
ATOM 1570 C CA . SER D 2 8 ? -8.42600 17.36800 -6.04000 1.000 18.98649 3506 SER D CA 1
ATOM 1571 C C . SER D 2 8 ? -7.10300 16.57500 -5.91800 1.000 18.75751 3506 SER D C 1
ATOM 1572 O O . SER D 2 8 ? -6.23400 16.67200 -6.78600 1.000 19.18914 3506 SER D O 1
ATOM 1575 N N . GLU D 2 9 ? -6.95600 15.80500 -4.84400 1.000 18.37589 3507 GLU D N 1
ATOM 1576 C CA . GLU D 2 9 ? -5.80500 14.92200 -4.68200 1.000 18.86279 3507 GLU D CA 1
ATOM 1577 C C . GLU D 2 9 ? -6.15900 13.59900 -5.40900 1.000 18.03374 3507 GLU D C 1
ATOM 1578 O O . GLU D 2 9 ? -7.34400 13.25200 -5.58500 1.000 17.74950 3507 GLU D O 1
ATOM 1584 N N . ILE D 2 10 ? -5.12800 12.91000 -5.88500 1.000 16.12562 3508 ILE D N 1
ATOM 1585 C CA . ILE D 2 10 ? -5.24500 11.62400 -6.53300 1.000 15.92559 3508 ILE D CA 1
ATOM 1586 C C . ILE D 2 10 ? -4.51500 10.58000 -5.68300 1.000 16.14930 3508 ILE D C 1
ATOM 1587 O O . ILE D 2 10 ? -3.39600 10.83900 -5.20700 1.000 14.84125 3508 ILE D O 1
ATOM 1592 N N . THR D 2 11 ? -5.15300 9.41400 -5.48500 1.000 15.87296 3509 THR D N 1
ATOM 1593 C CA . THR D 2 11 ? -4.53700 8.34800 -4.69800 1.000 16.42829 3509 THR D CA 1
ATOM 1594 C C . THR D 2 11 ? -4.68300 7.02500 -5.41900 1.000 17.07310 3509 THR D C 1
ATOM 1595 O O . THR D 2 11 ? -5.76600 6.72500 -5.90200 1.000 16.46776 3509 THR D O 1
ATOM 1599 N N . LEU D 2 12 ? -3.60900 6.21600 -5.44900 1.000 17.34155 3510 LEU D N 1
ATOM 1600 C CA . LEU D 2 12 ? -3.65500 4.89400 -6.04400 1.000 18.65750 3510 LEU D CA 1
ATOM 1601 C C . LEU D 2 12 ? -3.95500 3.91900 -4.88900 1.000 20.59194 3510 LEU D C 1
ATOM 1602 O O . LEU D 2 12 ? -3.25000 3.91600 -3.87300 1.000 20.25769 3510 LEU D O 1
ATOM 1607 N N . LEU D 2 13 ? -5.01200 3.13600 -5.02900 1.000 21.91315 3511 LEU D N 1
ATOM 1608 C CA . LEU D 2 13 ? -5.46700 2.16800 -4.04400 1.000 24.37924 3511 LEU D CA 1
ATOM 1609 C C . LEU D 2 13 ? -5.39000 0.72900 -4.53500 1.000 27.53751 3511 LEU D C 1
ATOM 1610 O O . LEU D 2 13 ? -5.29100 0.49000 -5.75700 1.000 28.20075 3511 LEU D O 1
#

B-factor: mean 26.77, std 10.31, range [13.59, 68.62]

Radius of gyration: 18.69 Å; Cα contacts (8 Å, |Δi|>4): 524; chains: 4; bounding box: 28×55×36 Å